Protein AF-G9NKC2-F1 (afdb_monomer)

Organism: Hypocrea atroviridis (strain ATCC 20476 / IMI 206040) (NCBI:txid452589)

Secondary structure (DSSP, 8-state):
--------SS--HHHHHTT------SSS-HHHHTTT--------------PPPPP-------------------GGGGSS----HHHHHHHHHHHSHHHHHHT----HHHHHHHHHHHHH-HHHHHHHHHHHHHHHHHH-GGGHHHHHHHHHHHHHHHHHHHTTS-S---TTTHHHHHHHHHHHHHH-

Structure (mmCIF, N/CA/C/O backbone):
data_AF-G9NKC2-F1
#
_entry.id   AF-G9NKC2-F1
#
loop_
_atom_site.group_PDB
_atom_site.id
_atom_site.type_symbol
_atom_site.label_atom_id
_atom_site.label_alt_id
_atom_site.label_comp_id
_atom_site.label_asym_id
_atom_site.label_entity_id
_atom_site.label_seq_id
_atom_site.pdbx_PDB_ins_code
_atom_site.Cartn_x
_atom_site.Cartn_y
_atom_site.Cartn_z
_atom_site.occupancy
_atom_site.B_iso_or_equiv
_atom_site.auth_seq_id
_atom_site.auth_comp_id
_atom_site.auth_asym_id
_atom_site.auth_atom_id
_atom_site.pdbx_PDB_model_num
ATOM 1 N N . MET A 1 1 ? -45.061 -27.030 -41.118 1.00 40.47 1 MET A N 1
ATOM 2 C CA . MET A 1 1 ? -43.710 -26.512 -41.433 1.00 40.47 1 MET A CA 1
ATOM 3 C C . MET A 1 1 ? -43.036 -26.111 -40.128 1.00 40.47 1 MET A C 1
ATOM 5 O O . MET A 1 1 ? -43.568 -25.265 -39.423 1.00 40.47 1 MET A O 1
ATOM 9 N N . ARG A 1 2 ? -41.956 -26.790 -39.721 1.00 47.41 2 ARG A N 1
ATOM 10 C CA . ARG A 1 2 ? -41.290 -26.532 -38.432 1.00 47.41 2 ARG A CA 1
ATOM 11 C C . ARG A 1 2 ? -40.259 -25.416 -38.626 1.00 47.41 2 ARG A C 1
ATOM 13 O O . ARG A 1 2 ? -39.255 -25.632 -39.295 1.00 47.41 2 ARG A O 1
ATOM 20 N N . SER A 1 3 ? -40.547 -24.229 -38.091 1.00 42.28 3 SER A N 1
ATOM 21 C CA . SER A 1 3 ? -39.659 -23.062 -38.143 1.00 42.28 3 SER A CA 1
ATOM 22 C C . SER A 1 3 ? -38.312 -23.400 -37.500 1.00 42.28 3 SER A C 1
ATOM 24 O O . SER A 1 3 ? -38.244 -23.775 -36.327 1.00 42.28 3 SER A O 1
ATOM 26 N N . SER A 1 4 ? -37.238 -23.320 -38.285 1.00 44.19 4 SER A N 1
ATOM 27 C CA . SER A 1 4 ? -35.876 -23.545 -37.807 1.00 44.19 4 SER A CA 1
ATOM 28 C C . SER A 1 4 ? -35.470 -22.377 -36.910 1.00 44.19 4 SER A C 1
ATOM 30 O O . SER A 1 4 ? -34.966 -21.357 -37.378 1.00 44.19 4 SER A O 1
ATOM 32 N N . HIS A 1 5 ? -35.713 -22.509 -35.605 1.00 56.47 5 HIS A N 1
ATOM 33 C CA . HIS A 1 5 ? -35.341 -21.487 -34.635 1.00 56.47 5 HIS A CA 1
ATOM 34 C C . HIS A 1 5 ? -33.825 -21.249 -34.634 1.00 56.47 5 HIS A C 1
ATOM 36 O O . HIS A 1 5 ? -33.010 -22.163 -34.479 1.00 56.47 5 HIS A O 1
ATOM 42 N N . ARG A 1 6 ? -33.456 -19.975 -34.793 1.00 55.03 6 ARG A N 1
ATOM 43 C CA . ARG A 1 6 ? -32.079 -19.478 -34.800 1.00 55.03 6 ARG A CA 1
ATOM 44 C C . ARG A 1 6 ? -31.418 -19.785 -33.452 1.00 55.03 6 ARG A C 1
ATOM 46 O O . ARG A 1 6 ? -31.802 -19.233 -32.423 1.00 55.03 6 ARG A O 1
ATOM 53 N N . LYS A 1 7 ? -30.435 -20.689 -33.450 1.00 61.22 7 LYS A N 1
ATOM 54 C CA . LYS A 1 7 ? -29.668 -21.061 -32.250 1.00 61.22 7 LYS A CA 1
ATOM 55 C C . LYS A 1 7 ? -28.947 -19.820 -31.700 1.00 61.22 7 LYS A C 1
ATOM 57 O O . LYS A 1 7 ? -28.254 -19.139 -32.456 1.00 61.22 7 LYS A O 1
ATOM 62 N N . SER A 1 8 ? -29.095 -19.527 -30.402 1.00 63.25 8 SER A N 1
ATOM 63 C CA . SER A 1 8 ? -28.324 -18.459 -29.741 1.00 63.25 8 SER A CA 1
ATOM 64 C C . SER A 1 8 ? -26.825 -18.761 -29.884 1.00 63.25 8 SER A C 1
ATOM 66 O O . SER A 1 8 ? -26.350 -19.849 -29.534 1.00 63.25 8 SER A O 1
ATOM 68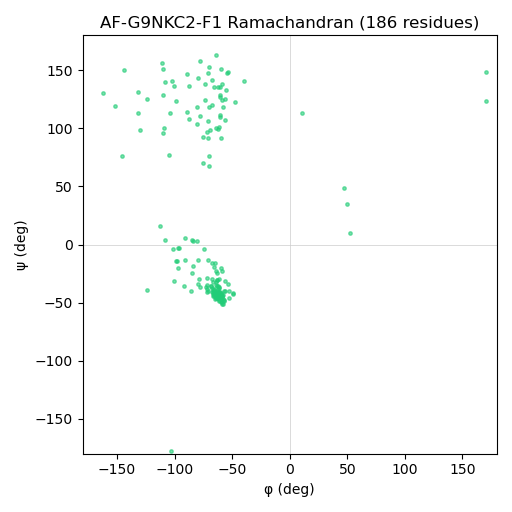 N N . ARG A 1 9 ? -26.074 -17.802 -30.444 1.00 74.31 9 ARG A N 1
ATOM 69 C CA . ARG A 1 9 ? -24.620 -17.921 -30.639 1.00 74.31 9 ARG A CA 1
ATOM 70 C C . ARG A 1 9 ? -23.878 -17.821 -29.302 1.00 74.31 9 ARG A C 1
ATOM 72 O O . ARG A 1 9 ? -22.873 -18.514 -29.126 1.00 74.31 9 ARG A O 1
ATOM 79 N N . ASN A 1 10 ? -24.430 -17.099 -28.327 1.00 79.19 10 ASN A N 1
ATOM 80 C CA . ASN A 1 10 ? -23.761 -16.737 -27.076 1.00 79.19 10 ASN A CA 1
ATOM 81 C C . ASN A 1 10 ? -24.292 -17.477 -25.833 1.00 79.19 10 ASN A C 1
ATOM 83 O O . ASN A 1 10 ? -23.778 -17.280 -24.738 1.00 79.19 10 ASN A O 1
ATOM 87 N N . GLY A 1 11 ? -25.230 -18.416 -25.990 1.00 86.56 11 GLY A N 1
ATOM 88 C CA . GLY A 1 11 ? -25.740 -19.212 -24.871 1.00 86.56 11 GLY A CA 1
ATOM 89 C C . GLY A 1 11 ? -24.675 -20.041 -24.138 1.00 86.56 11 GLY A C 1
ATOM 90 O O . GLY A 1 11 ? -23.686 -20.493 -24.736 1.00 86.56 11 GLY A O 1
ATOM 91 N N . CYS A 1 12 ? -24.904 -20.273 -22.842 1.00 90.31 12 CYS A N 1
ATOM 92 C CA . CYS A 1 12 ? -24.045 -21.088 -21.988 1.00 90.31 12 CYS A CA 1
ATOM 93 C C . CYS A 1 12 ? -24.004 -22.558 -22.447 1.00 90.31 12 CYS A C 1
ATOM 95 O O . CYS A 1 12 ? -24.854 -23.027 -23.215 1.00 90.31 12 CYS A O 1
ATOM 97 N N . ARG A 1 13 ? -23.003 -23.308 -21.974 1.00 89.94 13 ARG A N 1
ATOM 98 C CA . ARG A 1 13 ? -22.783 -24.715 -22.337 1.00 89.94 13 ARG A CA 1
ATOM 99 C C . ARG A 1 13 ? -23.978 -25.599 -22.000 1.00 89.94 13 ARG A C 1
ATOM 101 O O . ARG A 1 13 ? -24.383 -26.379 -22.854 1.00 89.94 13 ARG A O 1
ATOM 108 N N . GLU A 1 14 ? -24.563 -25.430 -20.820 1.00 91.06 14 GLU A N 1
ATOM 109 C CA . GLU A 1 14 ? -25.689 -26.249 -20.360 1.00 91.06 14 GLU A CA 1
ATOM 110 C C . GLU A 1 14 ? -26.945 -26.033 -21.212 1.00 91.06 14 GLU A C 1
ATOM 112 O O . GLU A 1 14 ? -27.596 -26.989 -21.629 1.00 91.06 14 GLU A O 1
ATOM 117 N N . CYS A 1 15 ? -27.277 -24.782 -21.539 1.00 89.81 15 CYS A N 1
ATOM 118 C CA . CYS A 1 15 ? -28.426 -24.481 -22.392 1.00 89.81 15 CYS A CA 1
ATOM 119 C C . CYS A 1 15 ? -28.215 -24.983 -23.824 1.00 89.81 15 CYS A C 1
ATOM 121 O O . CYS A 1 15 ? -29.133 -25.558 -24.411 1.00 89.81 15 CYS A O 1
ATOM 123 N N . LYS A 1 16 ? -26.988 -24.853 -24.356 1.00 88.00 16 LYS A N 1
ATOM 124 C CA . LYS A 1 16 ? -26.617 -25.411 -25.664 1.00 88.00 16 LYS A CA 1
ATOM 125 C C . LYS A 1 16 ? -26.702 -26.936 -25.679 1.00 88.00 16 LYS A C 1
ATOM 127 O O . LYS A 1 16 ? -27.276 -27.477 -26.614 1.00 88.00 16 LYS A O 1
ATOM 132 N N . GLN A 1 17 ? -26.192 -27.618 -24.654 1.00 86.88 17 GLN A N 1
ATOM 133 C CA . GLN A 1 17 ? -26.263 -29.079 -24.543 1.00 86.88 17 GLN A CA 1
ATOM 134 C C . GLN A 1 17 ? -27.708 -29.575 -24.447 1.00 86.88 17 GLN A C 1
ATOM 136 O O . GLN A 1 17 ? -28.051 -30.610 -25.007 1.00 86.88 17 GLN A O 1
ATOM 141 N N . ARG A 1 18 ? -28.570 -28.816 -23.770 1.00 87.81 18 ARG A N 1
ATOM 142 C CA . ARG A 1 18 ? -29.991 -29.143 -23.606 1.00 87.81 18 ARG A CA 1
ATOM 143 C C . ARG A 1 18 ? -30.867 -28.693 -24.774 1.00 87.81 18 ARG A C 1
ATOM 145 O O . ARG A 1 18 ? -32.081 -28.835 -24.688 1.00 87.81 18 ARG A O 1
ATOM 152 N N . HIS A 1 19 ? -30.278 -28.118 -25.825 1.00 86.88 19 HIS A N 1
ATOM 153 C CA . HIS A 1 19 ? -30.991 -27.556 -26.976 1.00 86.88 19 HIS A CA 1
ATOM 154 C C . HIS A 1 19 ? -32.141 -26.605 -26.586 1.00 86.88 19 HIS A C 1
ATOM 156 O O . HIS A 1 19 ? -33.156 -26.536 -27.276 1.00 86.88 19 HIS A O 1
ATOM 162 N N . LYS A 1 20 ? -31.973 -25.848 -25.491 1.00 85.62 20 LYS A N 1
ATOM 163 C CA . LYS A 1 20 ? -32.933 -24.836 -25.029 1.00 85.62 20 LYS A CA 1
ATOM 164 C C . LYS A 1 20 ? -32.366 -23.428 -25.188 1.00 85.62 20 LYS A C 1
ATOM 166 O O . LYS A 1 20 ? -31.149 -23.233 -25.214 1.00 85.62 20 LYS A O 1
ATOM 171 N N . LYS A 1 21 ? -33.248 -22.432 -25.290 1.00 85.75 21 LYS A N 1
ATOM 172 C CA . LYS A 1 21 ? -32.845 -21.022 -25.354 1.00 85.75 21 LYS A CA 1
ATOM 173 C C . LYS A 1 21 ? -32.130 -20.635 -24.053 1.00 85.75 21 LYS A C 1
ATOM 175 O O . LYS A 1 21 ? -32.559 -21.020 -22.971 1.00 85.75 21 LYS A O 1
ATOM 180 N N . CYS A 1 22 ? -31.019 -19.917 -24.178 1.00 89.69 22 CYS A N 1
ATOM 181 C CA . CYS A 1 22 ? -30.287 -19.351 -23.052 1.00 89.69 22 CYS A CA 1
ATOM 182 C C . CYS A 1 22 ? -30.642 -17.871 -22.944 1.00 89.69 22 CYS A C 1
ATOM 184 O O . CYS A 1 22 ? -30.637 -17.185 -23.963 1.00 89.69 22 CYS A O 1
ATOM 186 N N . ASP A 1 23 ? -30.879 -17.387 -21.731 1.00 88.75 23 ASP A N 1
ATOM 187 C CA . ASP A 1 23 ? -31.214 -15.979 -21.468 1.00 88.75 23 ASP A CA 1
ATOM 188 C C . ASP A 1 23 ? -29.970 -15.085 -21.335 1.00 88.75 23 ASP A C 1
ATOM 190 O O . ASP A 1 23 ? -30.079 -13.914 -21.007 1.00 88.75 23 ASP A O 1
ATOM 194 N N . GLU A 1 24 ? -28.782 -15.660 -21.556 1.00 87.88 24 GLU A N 1
ATOM 195 C CA . GLU A 1 24 ? -27.458 -15.006 -21.574 1.00 87.88 24 GLU A CA 1
ATOM 196 C C . GLU A 1 24 ? -27.099 -14.150 -20.336 1.00 87.88 24 GLU A C 1
ATOM 198 O O . GLU A 1 24 ? -26.059 -13.500 -20.319 1.00 87.88 24 GLU A O 1
ATOM 203 N N . ALA A 1 25 ? -27.890 -14.218 -19.259 1.00 81.00 25 ALA A N 1
ATOM 204 C CA . ALA A 1 25 ? -27.586 -13.556 -17.996 1.00 81.00 25 ALA A CA 1
ATOM 205 C C . ALA A 1 25 ? -26.261 -14.066 -17.395 1.00 81.00 25 ALA A C 1
ATOM 207 O O . ALA A 1 25 ? -25.983 -15.274 -17.371 1.00 81.00 25 ALA A O 1
ATOM 208 N N . SER A 1 26 ? -25.449 -13.126 -16.914 1.00 79.31 26 SER A N 1
ATOM 209 C CA . SER A 1 26 ? -24.166 -13.353 -16.243 1.00 79.31 26 SER A CA 1
ATOM 210 C C . SER A 1 26 ? -24.325 -13.046 -14.748 1.00 79.31 26 SER A C 1
ATOM 212 O O . SER A 1 26 ? -25.016 -12.077 -14.432 1.00 79.31 26 SER A O 1
ATOM 214 N N . PRO A 1 27 ? -23.740 -13.828 -13.816 1.00 81.69 27 PRO A N 1
ATOM 215 C CA . PRO A 1 27 ? -22.779 -14.927 -14.015 1.00 81.69 27 PRO A CA 1
ATOM 216 C C . PRO A 1 27 ? -23.412 -16.292 -14.349 1.00 81.69 27 PRO A C 1
ATOM 218 O O . PRO A 1 27 ? -22.741 -17.172 -14.887 1.00 81.69 27 PRO A O 1
ATOM 221 N N . THR A 1 28 ? -24.703 -16.481 -14.067 1.00 89.81 28 THR A N 1
ATOM 222 C CA . THR A 1 28 ? -25.447 -17.733 -14.299 1.00 89.81 28 THR A CA 1
ATOM 223 C C . THR A 1 28 ? -26.760 -17.412 -15.005 1.00 89.81 28 THR A C 1
ATOM 225 O O . THR A 1 28 ? -27.489 -16.525 -14.570 1.00 89.81 28 THR A O 1
ATOM 228 N N . CYS A 1 29 ? -27.097 -18.129 -16.084 1.00 91.81 29 CYS A N 1
ATOM 229 C CA . CYS A 1 29 ? -28.388 -17.918 -16.744 1.00 91.81 29 CYS A CA 1
ATOM 230 C C . CYS A 1 29 ? -29.545 -18.452 -15.883 1.00 91.81 29 CYS A C 1
ATOM 232 O O . CYS A 1 29 ? -29.397 -19.491 -15.237 1.00 91.81 29 CYS A O 1
ATOM 234 N N . LEU A 1 30 ? -30.716 -17.808 -15.947 1.00 90.25 30 LEU A N 1
ATOM 235 C CA . LEU A 1 30 ? -31.921 -18.185 -15.182 1.00 90.25 30 LEU A CA 1
ATOM 236 C C . LEU A 1 30 ? -32.249 -19.678 -15.297 1.00 90.25 30 LEU A C 1
ATOM 238 O O . LEU A 1 30 ? -32.535 -20.370 -14.324 1.00 90.25 30 LEU A O 1
ATOM 242 N N . ASN A 1 31 ? -32.116 -20.193 -16.511 1.00 90.44 31 ASN A N 1
ATOM 243 C CA . ASN A 1 31 ? -32.340 -21.580 -16.866 1.00 90.44 31 ASN A CA 1
ATOM 244 C C . ASN A 1 31 ? -31.393 -22.592 -16.195 1.00 90.44 31 ASN A C 1
ATOM 246 O O . ASN A 1 31 ? -31.744 -23.773 -16.126 1.00 90.44 31 ASN A O 1
ATOM 250 N N . CYS A 1 32 ? -30.200 -22.167 -15.778 1.00 90.88 32 CYS A N 1
ATOM 251 C CA . CYS A 1 32 ? -29.263 -22.965 -14.988 1.00 90.88 32 CYS A CA 1
ATOM 252 C C . CYS A 1 32 ? -29.470 -22.742 -13.493 1.00 90.88 32 CYS A C 1
ATOM 254 O O . CYS A 1 32 ? -29.384 -23.719 -12.755 1.00 90.88 32 CYS A O 1
ATOM 256 N N . THR A 1 33 ? -29.812 -21.517 -13.078 1.00 91.88 33 THR A N 1
ATOM 257 C CA . THR A 1 33 ? -30.159 -21.168 -11.693 1.00 91.88 33 THR A CA 1
ATOM 258 C C . THR A 1 33 ? -31.340 -21.997 -11.195 1.00 91.88 33 THR A C 1
ATOM 260 O O . THR A 1 33 ? -31.221 -22.685 -10.190 1.00 91.88 33 THR A O 1
ATOM 263 N N . ILE A 1 34 ? -32.445 -22.031 -11.950 1.00 90.81 34 ILE A N 1
ATOM 264 C CA . ILE A 1 34 ? -33.656 -22.790 -11.585 1.00 90.81 34 ILE A CA 1
ATOM 265 C C . ILE A 1 34 ? -33.366 -24.291 -11.476 1.00 90.81 34 ILE A C 1
ATOM 267 O O . ILE A 1 34 ? -33.913 -24.979 -10.624 1.00 90.81 34 ILE A O 1
ATOM 271 N N . THR A 1 35 ? -32.492 -24.819 -12.337 1.00 88.56 35 THR A N 1
ATOM 272 C CA . THR A 1 35 ? -32.133 -26.246 -12.312 1.00 88.56 35 THR A CA 1
ATOM 273 C C . THR A 1 35 ? -30.922 -26.562 -11.439 1.00 88.56 35 THR A C 1
ATOM 275 O O . THR A 1 35 ? -30.453 -27.695 -11.476 1.00 88.56 35 THR A O 1
ATOM 278 N N . ASN A 1 36 ? -30.403 -25.562 -10.722 1.00 87.12 36 ASN A N 1
ATOM 279 C CA . ASN A 1 36 ? -29.230 -25.632 -9.857 1.00 87.12 36 ASN A CA 1
ATOM 280 C C . ASN A 1 36 ? -28.020 -26.337 -10.511 1.00 87.12 36 ASN A C 1
ATOM 282 O O . ASN A 1 36 ? -27.435 -27.271 -9.967 1.00 87.12 36 ASN A O 1
ATOM 286 N N . ARG A 1 37 ? -27.687 -25.938 -11.749 1.00 86.38 37 ARG A N 1
ATOM 287 C CA . ARG A 1 37 ? -26.578 -26.510 -12.537 1.00 86.38 37 ARG A CA 1
ATOM 288 C C . ARG A 1 37 ? -25.426 -25.529 -12.692 1.00 86.38 37 ARG A C 1
ATOM 290 O O . ARG A 1 37 ? -25.641 -24.324 -12.802 1.00 86.38 37 ARG A O 1
ATOM 297 N N . SER A 1 38 ? -24.215 -26.070 -12.828 1.00 87.19 38 SER A N 1
ATOM 298 C CA . SER A 1 38 ? -23.005 -25.295 -13.117 1.00 87.19 38 SER A CA 1
ATOM 299 C C . SER A 1 38 ? -23.090 -24.625 -14.496 1.00 87.19 38 SER A C 1
ATOM 301 O O . SER A 1 38 ? -22.904 -25.255 -15.540 1.00 87.19 38 SER A O 1
ATOM 303 N N . CYS A 1 39 ? -23.413 -23.331 -14.517 1.00 90.06 39 CYS A N 1
ATOM 304 C CA . CYS A 1 39 ? -23.494 -22.549 -15.744 1.00 90.06 39 CYS A CA 1
ATOM 305 C C . CYS A 1 39 ? -22.099 -22.106 -16.180 1.00 90.06 39 CYS A C 1
ATOM 307 O O . CYS A 1 39 ? -21.437 -21.344 -15.486 1.00 90.06 39 CYS A O 1
ATOM 309 N N . SER A 1 40 ? -21.666 -22.541 -17.363 1.00 89.06 40 SER A N 1
ATOM 310 C CA . SER A 1 40 ? -20.392 -22.115 -17.945 1.00 89.06 40 SER A CA 1
ATOM 3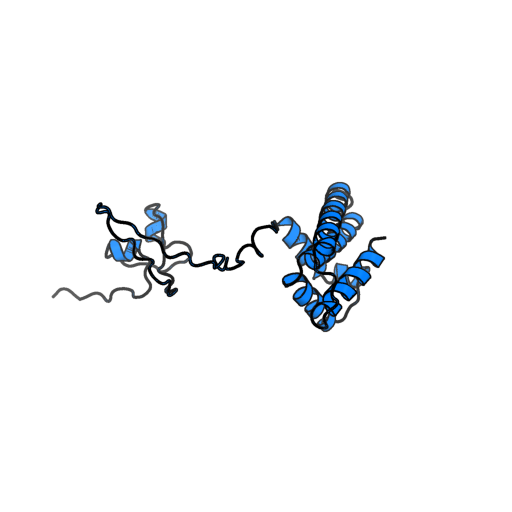11 C C . SER A 1 40 ? -20.602 -21.520 -19.332 1.00 89.06 40 SER A C 1
ATOM 313 O O . SER A 1 40 ? -21.176 -22.150 -20.223 1.00 89.06 40 SER A O 1
ATOM 315 N N . TYR A 1 41 ? -20.126 -20.298 -19.543 1.00 86.31 41 TYR A N 1
ATOM 316 C CA . TYR A 1 41 ? -19.991 -19.720 -20.876 1.00 86.31 41 TYR A CA 1
ATOM 317 C C . TYR A 1 41 ? -18.625 -20.124 -21.434 1.00 86.31 41 TYR A C 1
ATOM 319 O O . TYR A 1 41 ? -17.626 -20.116 -20.716 1.00 86.31 41 TYR A O 1
ATOM 327 N N . ARG A 1 42 ? -18.561 -20.536 -22.707 1.00 72.19 42 ARG A N 1
ATOM 328 C CA . ARG A 1 42 ? -17.264 -20.784 -23.350 1.00 72.19 42 ARG A CA 1
ATOM 329 C C . ARG A 1 42 ? -16.573 -19.436 -23.523 1.00 72.19 42 ARG A C 1
ATOM 331 O O . ARG A 1 42 ? -16.856 -18.736 -24.487 1.00 72.19 42 ARG A O 1
ATOM 338 N N . LEU A 1 43 ? -15.667 -19.099 -22.613 1.00 59.91 43 LEU A N 1
ATOM 339 C CA . LEU A 1 43 ? -14.628 -18.120 -22.890 1.00 59.91 43 LEU A CA 1
ATOM 340 C C . LEU A 1 43 ? -13.826 -18.685 -24.067 1.00 59.91 43 LEU A C 1
ATOM 342 O O . LEU A 1 43 ? -13.155 -19.708 -23.929 1.00 59.91 43 LEU A O 1
ATOM 346 N N . THR A 1 44 ? -13.939 -18.088 -25.251 1.00 48.28 44 THR A N 1
ATOM 347 C CA . THR A 1 44 ? -13.008 -18.351 -26.351 1.00 48.28 44 THR A CA 1
ATOM 348 C C . THR A 1 44 ? -11.663 -17.743 -25.976 1.00 48.28 44 THR A C 1
ATOM 350 O O . THR A 1 44 ? -11.294 -16.673 -26.443 1.00 48.28 44 THR A O 1
ATOM 353 N N . ARG A 1 45 ? -10.947 -18.422 -25.081 1.00 40.81 45 ARG A N 1
ATOM 354 C CA . ARG A 1 45 ? -9.515 -18.247 -24.876 1.00 40.81 45 ARG A CA 1
ATOM 355 C C . ARG A 1 45 ? -8.833 -19.375 -25.653 1.00 40.81 45 ARG A C 1
ATOM 357 O O . ARG A 1 45 ? -9.190 -20.537 -25.433 1.00 40.81 45 ARG A O 1
ATOM 364 N N . PRO A 1 46 ? -7.914 -19.084 -26.586 1.00 43.78 46 PRO A N 1
ATOM 365 C CA . PRO A 1 46 ? -7.181 -20.123 -27.286 1.00 43.78 46 PRO A CA 1
ATOM 366 C C . PRO A 1 46 ? -6.194 -20.737 -26.292 1.00 43.78 46 PRO A C 1
ATOM 368 O O . PRO A 1 46 ? -5.131 -20.186 -26.034 1.00 43.78 46 PRO A O 1
ATOM 371 N N . MET A 1 47 ? -6.575 -21.857 -25.680 1.00 38.78 47 MET A N 1
ATOM 372 C CA . MET A 1 47 ? -5.662 -22.676 -24.893 1.00 38.78 47 MET A CA 1
ATOM 373 C C . MET A 1 47 ? -5.294 -23.907 -25.716 1.00 38.78 47 MET A C 1
ATOM 375 O O . MET A 1 47 ? -6.142 -24.744 -26.039 1.00 38.78 47 MET A O 1
ATOM 379 N N . HIS A 1 48 ? -4.017 -23.960 -26.088 1.00 40.72 48 HIS A N 1
ATOM 380 C CA . HIS A 1 48 ? -3.356 -25.099 -26.705 1.00 40.72 48 HIS A CA 1
ATOM 381 C C . HIS A 1 48 ? -3.681 -26.379 -25.921 1.00 40.72 48 HIS A C 1
ATOM 383 O O . HIS A 1 48 ? -3.451 -26.469 -24.715 1.00 40.72 48 HIS A O 1
ATOM 389 N N . ARG A 1 49 ? -4.252 -27.368 -26.615 1.00 40.22 49 ARG A N 1
ATOM 390 C CA . ARG A 1 49 ? -4.516 -28.704 -26.075 1.00 40.22 49 ARG A CA 1
ATOM 391 C C . ARG A 1 49 ? -3.182 -29.407 -25.832 1.00 40.22 49 ARG A C 1
ATOM 393 O O . ARG A 1 49 ? -2.454 -29.658 -26.788 1.00 40.22 49 ARG A O 1
ATOM 400 N N . LEU A 1 50 ? -2.905 -29.796 -24.592 1.00 39.62 50 LEU A N 1
ATOM 401 C CA . LEU A 1 50 ? -1.945 -30.863 -24.323 1.00 39.62 50 LEU A CA 1
ATOM 402 C C . LEU A 1 50 ? -2.660 -32.198 -24.543 1.00 39.62 50 LEU A C 1
ATOM 404 O O . LEU A 1 50 ? -3.509 -32.621 -23.758 1.00 39.62 50 LEU A O 1
ATOM 408 N N . SER A 1 51 ? -2.353 -32.821 -25.676 1.00 41.94 51 SER A N 1
ATOM 409 C CA . SER A 1 51 ? -2.749 -34.184 -26.004 1.00 41.94 51 SER A CA 1
ATOM 410 C C . SER A 1 51 ? -1.977 -35.161 -25.120 1.00 41.94 51 SER A C 1
ATOM 412 O O . SER A 1 51 ? -0.756 -35.243 -25.190 1.00 41.94 51 SER A O 1
ATOM 414 N N . ARG A 1 52 ? -2.705 -35.921 -24.304 1.00 49.31 52 ARG A N 1
ATOM 415 C CA . ARG A 1 52 ? -2.226 -37.114 -23.598 1.00 49.31 52 ARG A CA 1
ATOM 416 C C . ARG A 1 52 ? -2.081 -38.270 -24.599 1.00 49.31 52 ARG A C 1
ATOM 418 O O . ARG A 1 52 ? -3.094 -38.614 -25.213 1.00 49.31 52 ARG A O 1
ATOM 425 N N . PRO A 1 53 ? -0.914 -38.921 -24.748 1.00 45.53 53 PRO A N 1
ATOM 426 C CA . PRO A 1 53 ? -0.836 -40.177 -25.477 1.00 45.53 53 PRO A CA 1
ATOM 427 C C . PRO A 1 53 ? -1.062 -41.386 -24.563 1.00 45.53 53 PRO A C 1
ATOM 429 O O . PRO A 1 53 ? -0.744 -41.393 -23.375 1.00 45.53 53 PRO A O 1
ATOM 432 N N . LYS A 1 54 ? -1.671 -42.389 -25.189 1.00 39.91 54 LYS A N 1
ATOM 433 C CA . LYS A 1 54 ? -2.016 -43.738 -24.737 1.00 39.91 54 LYS A CA 1
ATOM 434 C C . LYS A 1 54 ? -0.812 -44.517 -24.191 1.00 39.91 54 LYS A C 1
ATOM 436 O O . LYS A 1 54 ? 0.290 -44.406 -24.713 1.00 39.91 54 LYS A O 1
ATOM 441 N N . ALA A 1 55 ? -1.086 -45.378 -23.214 1.00 43.47 55 ALA A N 1
ATOM 442 C CA . ALA A 1 55 ? -0.189 -46.434 -22.765 1.00 43.47 55 ALA A CA 1
ATOM 443 C C . ALA A 1 55 ? 0.032 -47.498 -23.858 1.00 43.47 55 ALA A C 1
ATOM 445 O O . ALA A 1 55 ? -0.940 -47.952 -24.465 1.00 43.47 55 ALA A O 1
ATOM 446 N N . ALA A 1 56 ? 1.287 -47.914 -24.045 1.00 37.00 56 ALA A N 1
ATOM 447 C CA . ALA A 1 56 ? 1.697 -49.241 -24.509 1.00 37.00 56 ALA A CA 1
ATOM 448 C C . ALA A 1 56 ? 3.190 -49.453 -24.173 1.00 37.00 56 ALA A C 1
ATOM 450 O O . ALA A 1 56 ? 4.016 -48.579 -24.424 1.00 37.00 56 ALA A O 1
ATOM 451 N N . SER A 1 57 ? 3.506 -50.591 -23.561 1.00 39.31 57 SER A N 1
ATOM 452 C CA . SER A 1 57 ? 4.839 -51.024 -23.120 1.00 39.31 57 SER A CA 1
ATOM 453 C C . SER A 1 57 ? 5.679 -51.593 -24.270 1.00 39.31 57 SER A C 1
ATOM 455 O O . SER A 1 57 ? 5.123 -52.351 -25.054 1.00 39.31 57 SER A O 1
AT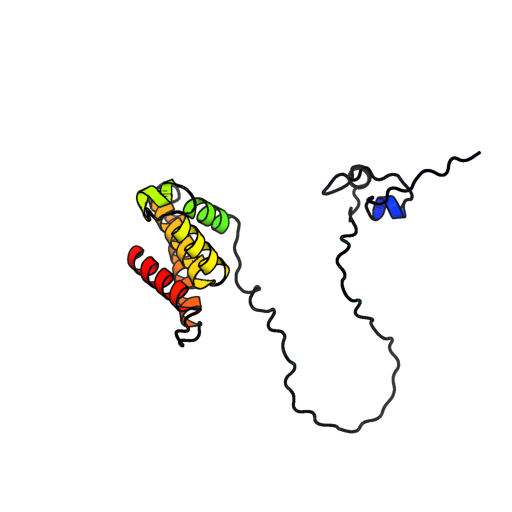OM 457 N N . CYS A 1 58 ? 6.998 -51.342 -24.297 1.00 32.62 58 CYS A N 1
ATOM 458 C CA . CYS A 1 58 ? 8.073 -52.362 -24.277 1.00 32.62 58 CYS A CA 1
ATOM 459 C C . CYS A 1 58 ? 9.478 -51.767 -24.545 1.00 32.62 58 CYS A C 1
ATOM 461 O O . CYS A 1 58 ? 9.636 -50.775 -25.246 1.00 32.62 58 CYS A O 1
ATOM 463 N N . ALA A 1 59 ? 10.471 -52.412 -23.925 1.00 42.50 59 ALA A N 1
ATOM 464 C CA . ALA A 1 59 ? 11.907 -52.138 -23.815 1.00 42.50 59 ALA A CA 1
ATOM 465 C C . ALA A 1 59 ? 12.664 -51.610 -25.053 1.00 42.50 59 ALA A C 1
ATOM 467 O O . ALA A 1 59 ? 12.506 -52.146 -26.147 1.00 42.50 59 ALA A O 1
ATOM 468 N N . SER A 1 60 ? 13.599 -50.670 -24.822 1.00 36.03 60 SER A N 1
ATOM 469 C CA . SER A 1 60 ? 15.056 -50.771 -25.104 1.00 36.03 60 SER A CA 1
ATOM 470 C C . SER A 1 60 ? 15.749 -49.407 -24.911 1.00 36.03 60 SER A C 1
ATOM 472 O O . SER A 1 60 ? 15.374 -48.412 -25.522 1.00 36.03 60 SER A O 1
ATOM 474 N N . THR A 1 61 ? 16.765 -49.359 -24.049 1.00 41.78 61 THR A N 1
ATOM 475 C CA . THR A 1 61 ? 17.793 -48.299 -23.941 1.00 41.78 61 THR A CA 1
ATOM 476 C C . THR A 1 61 ? 18.731 -48.346 -25.168 1.00 41.78 61 THR A C 1
ATOM 478 O O . THR A 1 61 ? 18.876 -49.431 -25.731 1.00 41.78 61 THR A O 1
ATOM 481 N N . PRO A 1 62 ? 19.378 -47.236 -25.613 1.00 46.12 62 PRO A N 1
ATOM 482 C CA . PRO A 1 62 ? 20.431 -46.579 -24.828 1.00 46.12 62 PRO A CA 1
ATOM 483 C C . PRO A 1 62 ? 20.518 -45.035 -24.883 1.00 46.12 62 PRO A C 1
ATOM 485 O O . PRO A 1 62 ? 20.199 -44.373 -25.860 1.00 46.12 62 PRO A O 1
ATOM 488 N N . SER A 1 63 ? 21.010 -44.512 -23.755 1.00 46.38 63 SER A N 1
ATOM 489 C CA . SER A 1 63 ? 21.811 -43.303 -23.503 1.00 46.38 63 SER A CA 1
ATOM 490 C C . SER A 1 63 ? 22.007 -42.263 -24.623 1.00 46.38 63 SER A C 1
ATOM 492 O O . SER A 1 63 ? 22.820 -42.456 -25.523 1.00 46.38 63 SER A O 1
ATOM 494 N N . VAL A 1 64 ? 21.435 -41.070 -24.420 1.00 38.81 64 VAL A N 1
ATOM 495 C CA . VAL A 1 64 ? 22.090 -39.798 -24.769 1.00 38.81 64 VAL A CA 1
ATOM 496 C C . VAL A 1 64 ? 21.962 -38.866 -23.565 1.00 38.81 64 VAL A C 1
ATOM 498 O O . VAL A 1 64 ? 20.871 -38.461 -23.171 1.00 38.81 64 VAL A O 1
ATOM 501 N N . ARG A 1 65 ? 23.104 -38.568 -22.943 1.00 51.34 65 ARG A N 1
ATOM 502 C CA . ARG A 1 65 ? 23.245 -37.547 -21.906 1.00 51.34 65 ARG A CA 1
ATOM 503 C C . ARG A 1 65 ? 23.120 -36.173 -22.561 1.00 51.34 65 ARG A C 1
ATOM 505 O O . ARG A 1 65 ? 24.063 -35.721 -23.201 1.00 51.34 65 ARG A O 1
ATOM 512 N N . THR A 1 66 ? 22.000 -35.492 -22.356 1.00 38.34 66 THR A N 1
ATOM 513 C CA . THR A 1 66 ? 21.896 -34.056 -22.631 1.00 38.34 66 THR A CA 1
ATOM 514 C C . THR A 1 66 ? 21.811 -33.326 -21.300 1.00 38.34 66 THR A C 1
ATOM 516 O O . THR A 1 66 ? 20.779 -33.300 -20.636 1.00 38.34 66 THR A O 1
ATOM 519 N N . LEU A 1 67 ? 22.956 -32.778 -20.894 1.00 52.44 67 LEU A N 1
ATOM 520 C CA . LEU A 1 67 ? 23.071 -31.757 -19.862 1.00 52.44 67 LEU A CA 1
ATOM 521 C C . LEU A 1 67 ? 22.308 -30.522 -20.342 1.00 52.44 67 LEU A C 1
ATOM 523 O O . LEU A 1 67 ? 22.800 -29.755 -21.164 1.00 52.44 67 LEU A O 1
ATOM 527 N N . SER A 1 68 ? 21.086 -30.342 -19.868 1.00 46.09 68 SER A N 1
ATOM 528 C CA . SER A 1 68 ? 20.395 -29.057 -19.916 1.00 46.09 68 SER A CA 1
ATOM 529 C C . SER A 1 68 ? 19.436 -29.028 -18.733 1.00 46.09 68 SER A C 1
ATOM 531 O O . SER A 1 68 ? 18.580 -29.914 -18.650 1.00 46.09 68 SER A O 1
ATOM 533 N N . PRO A 1 69 ? 19.572 -28.086 -17.782 1.00 50.38 69 PRO A N 1
ATOM 534 C CA . PRO A 1 69 ? 18.541 -27.922 -16.774 1.00 50.38 69 PRO A CA 1
ATOM 535 C C . PRO A 1 69 ? 17.229 -27.603 -17.504 1.00 50.38 69 PRO A C 1
ATOM 537 O O . PRO A 1 69 ? 17.250 -26.847 -18.483 1.00 50.38 69 PRO A O 1
ATOM 540 N N . PRO A 1 70 ? 16.089 -28.185 -17.093 1.00 44.81 70 PRO A N 1
ATOM 541 C CA . PRO A 1 70 ? 14.813 -27.758 -17.630 1.00 44.81 70 PRO A CA 1
ATOM 542 C C . PRO A 1 70 ? 14.714 -26.258 -17.371 1.00 44.81 70 PRO A C 1
ATOM 544 O O . PRO A 1 70 ? 14.882 -25.816 -16.234 1.00 44.81 70 PRO A O 1
ATOM 547 N N . ILE A 1 71 ? 14.482 -25.482 -18.430 1.00 51.12 71 ILE A N 1
ATOM 548 C CA . ILE A 1 71 ? 14.088 -24.083 -18.320 1.00 51.12 71 ILE A CA 1
ATOM 549 C C . ILE A 1 71 ? 12.779 -24.105 -17.534 1.00 51.12 71 ILE A C 1
ATOM 551 O O . ILE A 1 71 ? 11.697 -24.312 -18.085 1.00 51.12 71 ILE A O 1
ATOM 555 N N . GLN A 1 72 ? 12.894 -23.982 -16.214 1.00 49.44 72 GLN A N 1
ATOM 556 C CA . GLN A 1 72 ? 11.793 -23.632 -15.348 1.00 49.44 72 GLN A CA 1
ATOM 557 C C . GLN A 1 72 ? 11.374 -22.249 -15.821 1.00 49.44 72 GLN A C 1
ATOM 559 O O . GLN A 1 72 ? 12.037 -21.248 -15.559 1.00 49.44 72 GLN A O 1
ATOM 564 N N . CYS A 1 73 ? 10.300 -22.201 -16.604 1.00 39.41 73 CYS A N 1
ATOM 565 C CA . CYS A 1 73 ? 9.571 -20.966 -16.797 1.00 39.41 73 CYS A CA 1
ATOM 566 C C . CYS A 1 73 ? 9.178 -20.512 -15.390 1.00 39.41 73 CYS A C 1
ATOM 568 O O . CYS A 1 73 ? 8.379 -21.175 -14.728 1.00 39.41 73 CYS A O 1
ATOM 570 N N . ASN A 1 74 ? 9.837 -19.462 -14.903 1.00 47.22 74 ASN A N 1
ATOM 571 C CA . ASN A 1 74 ? 9.684 -18.930 -13.560 1.00 47.22 74 ASN A CA 1
ATOM 572 C C . ASN A 1 74 ? 8.308 -18.256 -13.424 1.00 47.22 74 ASN A C 1
ATOM 574 O O . ASN A 1 74 ? 8.191 -17.043 -13.323 1.00 47.22 74 ASN A O 1
ATOM 578 N N . THR A 1 75 ? 7.229 -19.037 -13.469 1.00 46.53 75 THR A N 1
ATOM 579 C CA . THR A 1 75 ? 5.870 -18.586 -13.141 1.00 46.53 75 THR A CA 1
ATOM 580 C C . THR A 1 75 ? 5.622 -18.555 -11.629 1.00 46.53 75 THR A C 1
ATOM 582 O O . THR A 1 75 ? 4.520 -18.216 -11.209 1.00 46.53 75 THR A O 1
ATOM 585 N N . GLN A 1 76 ? 6.631 -18.863 -10.800 1.00 44.66 76 GLN A N 1
ATOM 586 C CA . GLN A 1 76 ? 6.540 -18.814 -9.334 1.00 44.66 76 GLN A CA 1
ATOM 587 C C . GLN A 1 76 ? 6.465 -17.386 -8.767 1.00 44.66 76 GLN A C 1
ATOM 589 O O . GLN A 1 76 ? 6.091 -17.210 -7.613 1.00 44.66 76 GLN A O 1
ATOM 594 N N . GLN A 1 77 ? 6.745 -16.350 -9.564 1.00 48.00 77 GLN A N 1
ATOM 595 C CA . GLN A 1 77 ? 6.880 -14.978 -9.060 1.00 48.00 77 GLN A CA 1
ATOM 596 C C . GLN A 1 77 ? 5.569 -14.347 -8.533 1.00 48.00 77 GLN A C 1
ATOM 598 O O . GLN A 1 77 ? 5.624 -13.372 -7.793 1.00 48.00 77 GLN A O 1
ATOM 603 N N . TRP A 1 78 ? 4.397 -14.915 -8.851 1.00 47.19 78 TRP A N 1
ATOM 604 C CA . TRP A 1 78 ? 3.088 -14.418 -8.384 1.00 47.19 78 TRP A CA 1
ATOM 605 C C . TRP A 1 78 ? 2.490 -15.209 -7.207 1.00 47.19 78 TRP A C 1
ATOM 607 O O . TRP A 1 78 ? 1.399 -14.872 -6.756 1.00 47.19 78 TRP A O 1
ATOM 617 N N . GLN A 1 79 ? 3.127 -16.294 -6.749 1.00 50.34 79 GLN A N 1
ATOM 618 C CA . GLN A 1 79 ? 2.467 -17.280 -5.874 1.00 50.34 79 GLN A CA 1
ATOM 619 C C . GLN A 1 79 ? 2.748 -17.110 -4.371 1.00 50.34 79 GLN A C 1
ATOM 621 O O . GLN A 1 79 ? 1.981 -17.640 -3.573 1.00 50.34 79 GLN A O 1
ATOM 626 N N . ASP A 1 80 ? 3.745 -16.312 -3.977 1.00 61.44 80 ASP A N 1
ATOM 627 C CA . ASP A 1 80 ? 4.119 -16.141 -2.558 1.00 61.44 80 ASP A CA 1
ATOM 628 C C . ASP A 1 80 ? 3.504 -14.902 -1.875 1.00 61.44 80 ASP A C 1
ATOM 630 O O . ASP A 1 80 ? 3.700 -14.680 -0.680 1.00 61.44 80 ASP A O 1
ATOM 634 N N . GLN A 1 81 ? 2.751 -14.073 -2.603 1.00 70.38 81 GLN A N 1
ATOM 635 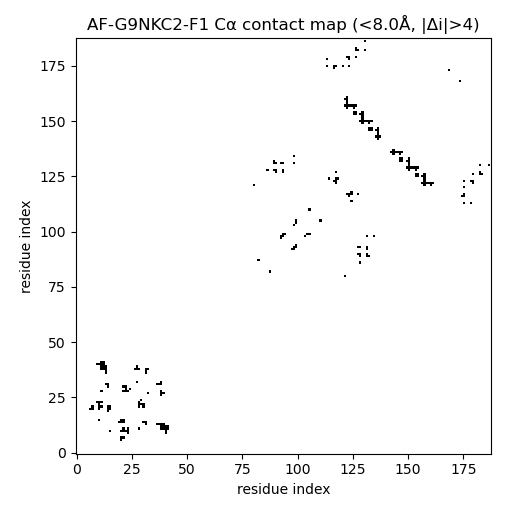C CA . GLN A 1 81 ? 2.192 -12.818 -2.087 1.00 70.38 81 GLN A CA 1
ATOM 636 C C . GLN A 1 81 ? 0.671 -12.924 -1.944 1.00 70.38 81 GLN A C 1
ATOM 638 O O . GLN A 1 81 ? -0.076 -12.742 -2.905 1.00 70.38 81 GLN A O 1
ATOM 643 N N . GLN A 1 82 ? 0.201 -13.240 -0.734 1.00 85.00 82 GLN A N 1
ATOM 644 C CA . GLN A 1 82 ? -1.228 -13.256 -0.422 1.00 85.00 82 GLN A CA 1
ATOM 645 C C . GLN A 1 82 ? -1.684 -11.875 0.063 1.00 85.00 82 GLN A C 1
ATOM 647 O O . GLN A 1 82 ? -1.296 -11.419 1.140 1.00 85.00 82 GLN A O 1
ATOM 652 N N . TYR A 1 83 ? -2.539 -11.237 -0.733 1.00 90.50 83 TYR A N 1
ATOM 653 C CA . TYR A 1 83 ? -3.262 -10.020 -0.371 1.00 90.50 83 TYR A CA 1
ATOM 654 C C . TYR A 1 83 ? -4.746 -10.349 -0.194 1.00 90.50 83 TYR A C 1
ATOM 656 O O . TYR A 1 83 ? -5.360 -10.978 -1.057 1.00 90.50 83 TYR A O 1
ATOM 664 N N . ASP A 1 84 ? -5.314 -9.940 0.937 1.00 92.19 84 ASP A N 1
ATOM 665 C CA . ASP A 1 84 ? -6.732 -10.114 1.271 1.00 92.19 84 ASP A CA 1
ATOM 666 C C . ASP A 1 84 ? -7.530 -8.804 1.099 1.00 92.19 84 ASP A C 1
ATOM 668 O O . ASP A 1 84 ? -6.995 -7.769 0.695 1.00 92.19 84 ASP A O 1
ATOM 672 N N . LEU A 1 85 ? -8.829 -8.840 1.419 1.00 93.56 85 LEU A N 1
ATOM 673 C CA . LEU A 1 85 ? -9.695 -7.657 1.352 1.00 93.56 85 LEU A CA 1
ATOM 674 C C . LEU A 1 85 ? -9.250 -6.530 2.297 1.00 93.56 85 LEU A C 1
ATOM 676 O O . LEU A 1 85 ? -9.458 -5.366 1.970 1.00 93.56 85 LEU A O 1
ATOM 680 N N . GLY A 1 86 ? -8.627 -6.847 3.433 1.00 92.62 86 GLY A N 1
ATOM 681 C CA . GLY A 1 86 ? -8.085 -5.841 4.344 1.00 92.62 86 GLY A CA 1
ATOM 682 C C . GLY A 1 86 ? -6.932 -5.070 3.705 1.00 92.62 86 GLY A C 1
ATOM 683 O O . GLY A 1 86 ? -6.866 -3.852 3.823 1.00 92.62 86 GLY A O 1
ATOM 684 N N . HIS A 1 87 ? -6.072 -5.741 2.936 1.00 95.31 87 HIS A N 1
ATOM 685 C CA . HIS A 1 87 ? -5.027 -5.058 2.165 1.00 95.31 87 HIS A CA 1
ATOM 686 C C . HIS A 1 87 ? -5.626 -4.144 1.087 1.00 95.31 87 HIS A C 1
ATOM 688 O O . HIS A 1 87 ? -5.098 -3.063 0.844 1.00 95.31 87 HIS A O 1
ATOM 694 N N . LEU A 1 88 ? -6.749 -4.530 0.472 1.00 94.94 88 LEU A N 1
ATOM 695 C CA . LEU A 1 88 ? -7.461 -3.661 -0.470 1.00 94.94 88 LEU A CA 1
ATOM 696 C C . LEU A 1 88 ? -8.107 -2.450 0.221 1.00 94.94 88 LEU A C 1
ATOM 698 O O . LEU A 1 88 ? -8.096 -1.366 -0.356 1.00 94.94 88 LEU A O 1
ATOM 702 N N . GLU A 1 89 ? -8.623 -2.595 1.447 1.00 93.88 89 GLU A N 1
ATOM 703 C CA . GLU A 1 89 ? -9.098 -1.453 2.249 1.00 93.88 89 GLU A CA 1
ATOM 704 C C . GLU A 1 89 ? -7.952 -0.471 2.532 1.00 93.88 89 GLU A C 1
ATOM 706 O O . GLU A 1 89 ? -8.111 0.732 2.326 1.00 93.88 89 GLU A O 1
ATOM 711 N N . LEU A 1 90 ? -6.782 -0.982 2.930 1.00 94.62 90 LEU A N 1
ATOM 712 C CA . LEU A 1 90 ? -5.574 -0.178 3.140 1.00 94.62 90 LEU A CA 1
ATOM 713 C C . LEU A 1 90 ? -5.123 0.524 1.850 1.00 94.62 90 LEU A C 1
ATOM 715 O O . LEU A 1 90 ? -4.763 1.697 1.885 1.00 94.62 90 LEU A O 1
ATOM 719 N N . LEU A 1 91 ? -5.181 -0.164 0.707 1.00 95.06 91 LEU A N 1
ATOM 720 C CA . LEU A 1 91 ? -4.824 0.406 -0.593 1.00 95.06 91 LEU A CA 1
ATOM 721 C C . LEU A 1 91 ? -5.797 1.510 -1.022 1.00 95.06 91 LEU A C 1
ATOM 723 O O . LEU A 1 91 ? -5.382 2.565 -1.491 1.00 95.06 91 LEU A O 1
ATOM 727 N N . HIS A 1 92 ? -7.095 1.298 -0.820 1.00 93.88 92 HIS A N 1
ATOM 728 C CA . HIS A 1 92 ? -8.101 2.328 -1.052 1.00 93.88 92 HIS A CA 1
ATOM 729 C C . HIS A 1 92 ? -7.888 3.533 -0.121 1.00 93.88 92 HIS A C 1
ATOM 731 O O . HIS A 1 92 ? -8.033 4.681 -0.540 1.00 93.88 92 HIS A O 1
ATOM 737 N N . HIS A 1 93 ? -7.502 3.291 1.138 1.00 92.44 93 HIS A N 1
ATOM 738 C CA . HIS A 1 93 ? -7.146 4.355 2.078 1.00 92.44 93 HIS A CA 1
ATOM 739 C C . HIS A 1 93 ? -5.918 5.152 1.615 1.00 92.44 93 HIS A C 1
ATOM 741 O O . HIS A 1 93 ? -5.944 6.377 1.697 1.00 92.44 93 HIS A O 1
ATOM 747 N N . PHE A 1 94 ? -4.891 4.497 1.064 1.00 90.50 94 PHE A N 1
ATOM 748 C CA . PHE A 1 94 ? -3.725 5.163 0.464 1.00 90.50 94 PHE A CA 1
ATOM 749 C C . PHE A 1 94 ? -4.114 6.129 -0.664 1.00 90.50 94 PHE A C 1
ATOM 751 O O . PHE A 1 94 ? -3.560 7.221 -0.787 1.00 90.50 94 PHE A O 1
ATOM 758 N N . GLU A 1 95 ? -5.077 5.733 -1.499 1.00 89.00 95 GLU A N 1
ATOM 759 C CA . GLU A 1 95 ? -5.546 6.553 -2.617 1.00 89.00 95 GLU A CA 1
ATOM 760 C C . GLU A 1 95 ? -6.539 7.650 -2.204 1.00 89.00 95 GLU A C 1
ATOM 762 O O . GLU A 1 95 ? -6.799 8.572 -2.990 1.00 89.00 95 GLU A O 1
ATOM 767 N N . SER A 1 96 ? -7.073 7.577 -0.984 1.00 85.62 96 SER A N 1
ATOM 768 C CA . SER A 1 96 ? -8.011 8.555 -0.443 1.00 85.62 96 SER A CA 1
ATOM 769 C C . SER A 1 96 ? -7.347 9.914 -0.224 1.00 85.62 96 SER A C 1
ATOM 771 O O . SER A 1 96 ? -6.228 10.015 0.282 1.00 85.62 96 SER A O 1
ATOM 773 N N . GLY A 1 97 ? -8.083 10.989 -0.514 1.00 70.75 97 GLY A N 1
ATOM 774 C CA . GLY A 1 97 ? -7.621 12.359 -0.267 1.00 70.75 97 GLY A CA 1
ATOM 775 C C . GLY A 1 97 ? -7.306 12.653 1.208 1.00 70.75 97 GLY A C 1
ATOM 776 O O . GLY A 1 97 ? -6.542 13.565 1.500 1.00 70.75 97 GLY A O 1
ATOM 777 N N . ALA A 1 98 ? -7.836 11.862 2.150 1.00 69.00 98 ALA A N 1
ATOM 778 C CA . ALA A 1 98 ? -7.516 11.996 3.572 1.00 69.00 98 ALA A CA 1
ATOM 779 C C . ALA A 1 98 ? -6.056 11.625 3.895 1.00 69.00 98 ALA A C 1
ATOM 781 O O . ALA A 1 98 ? -5.431 12.274 4.732 1.00 69.00 98 ALA A O 1
ATOM 782 N N . PHE A 1 99 ? -5.500 10.608 3.229 1.00 74.81 99 PHE A N 1
ATOM 783 C CA . PHE A 1 99 ? -4.092 10.237 3.388 1.00 74.81 99 PHE A CA 1
ATOM 784 C C . PHE A 1 99 ? -3.175 11.277 2.731 1.00 74.81 99 PHE A C 1
ATOM 786 O O . PHE A 1 99 ? -2.175 11.693 3.317 1.00 74.81 99 PHE A O 1
ATOM 793 N N . GLU A 1 100 ? -3.566 11.758 1.548 1.00 67.44 100 GLU A N 1
ATOM 794 C CA . GLU A 1 100 ? -2.868 12.826 0.825 1.00 67.44 100 GLU A CA 1
ATOM 795 C C . GLU A 1 100 ? -2.750 14.103 1.666 1.00 67.44 100 GLU A C 1
ATOM 797 O O . GLU A 1 100 ? -1.660 14.648 1.815 1.00 67.44 100 GLU A O 1
ATOM 802 N N . ALA A 1 101 ? -3.851 14.545 2.277 1.00 63.50 101 ALA A N 1
ATOM 803 C CA . ALA A 1 101 ? -3.873 15.764 3.078 1.00 63.50 101 ALA A CA 1
ATOM 804 C C . ALA A 1 101 ? -3.057 15.662 4.378 1.00 63.50 101 ALA A C 1
ATOM 806 O O . ALA A 1 101 ? -2.560 16.677 4.862 1.00 63.50 101 ALA A O 1
ATOM 807 N N . SER A 1 102 ? -2.937 14.462 4.958 1.00 70.00 102 SER A N 1
ATOM 808 C CA . SER A 1 102 ? -2.345 14.285 6.289 1.00 70.00 102 SER A CA 1
ATOM 809 C C . SER A 1 102 ? -0.896 13.802 6.283 1.00 70.00 102 SER A C 1
ATOM 811 O O . SER A 1 102 ? -0.173 14.119 7.222 1.00 70.00 102 SER A O 1
ATOM 813 N N . MET A 1 103 ? -0.478 13.007 5.295 1.00 72.88 103 MET A N 1
ATOM 814 C CA . MET A 1 103 ? 0.842 12.359 5.299 1.00 72.88 103 MET A CA 1
ATOM 815 C C . MET A 1 103 ? 1.671 12.678 4.063 1.00 72.88 103 MET A C 1
ATOM 817 O O . MET A 1 103 ? 2.885 12.834 4.169 1.00 72.88 103 MET A O 1
ATOM 821 N N . LEU A 1 104 ? 1.044 12.746 2.886 1.00 75.81 104 LEU A N 1
ATOM 822 C CA . LEU A 1 104 ? 1.771 12.732 1.619 1.00 75.81 104 LEU A CA 1
ATOM 823 C C . LEU A 1 104 ? 1.070 13.615 0.564 1.00 75.81 104 LEU A C 1
ATOM 825 O O . LEU A 1 104 ? 0.422 13.082 -0.341 1.00 75.81 104 LEU A O 1
ATOM 829 N N . PRO A 1 105 ? 1.190 14.956 0.645 1.00 80.25 105 PRO A N 1
ATOM 830 C CA . PRO A 1 105 ? 0.557 15.885 -0.294 1.00 80.25 105 PRO A CA 1
ATOM 831 C C . PRO A 1 105 ? 1.312 15.891 -1.631 1.00 80.25 105 PRO A C 1
ATOM 833 O O . PRO A 1 105 ? 2.030 16.829 -1.979 1.00 80.25 105 PRO A O 1
ATOM 836 N N . LEU A 1 106 ? 1.206 14.784 -2.364 1.00 83.38 106 LEU A N 1
ATOM 837 C CA . LEU A 1 106 ? 1.913 14.550 -3.614 1.00 83.38 106 LEU A CA 1
ATOM 838 C C . LEU A 1 106 ? 0.991 14.762 -4.821 1.00 83.38 106 LEU A C 1
ATOM 840 O O . LEU A 1 106 ? -0.146 14.291 -4.816 1.00 83.38 106 LEU A O 1
ATOM 844 N N . PRO A 1 107 ? 1.499 15.359 -5.915 1.00 87.25 107 PRO A N 1
ATOM 845 C CA . PRO A 1 107 ? 0.782 15.428 -7.182 1.00 87.25 107 PRO A CA 1
ATOM 846 C C . PRO A 1 107 ? 0.325 14.049 -7.678 1.00 87.25 107 PRO A C 1
ATOM 848 O O . PRO A 1 107 ? 1.030 13.045 -7.521 1.00 87.25 107 PRO A O 1
ATOM 851 N N . SER A 1 108 ? -0.806 14.007 -8.388 1.00 86.62 108 SER A N 1
ATOM 852 C CA . SER A 1 108 ? -1.380 12.762 -8.924 1.00 86.62 108 SER A CA 1
ATOM 853 C C . SER A 1 108 ? -0.409 11.978 -9.817 1.00 86.62 108 SER A C 1
ATOM 855 O O . SER A 1 108 ? -0.443 10.750 -9.834 1.00 86.62 108 SER A O 1
ATOM 857 N N . SER A 1 109 ? 0.495 12.662 -10.528 1.00 88.75 109 SER A N 1
ATOM 858 C CA . SER A 1 109 ? 1.547 12.031 -11.338 1.00 88.75 109 SER A CA 1
ATOM 859 C C . SER A 1 109 ? 2.517 11.192 -10.503 1.00 88.75 109 SER A C 1
ATOM 861 O O . SER A 1 109 ? 2.854 10.075 -10.895 1.00 88.75 109 SER A O 1
ATOM 863 N N . ILE A 1 110 ? 2.924 11.691 -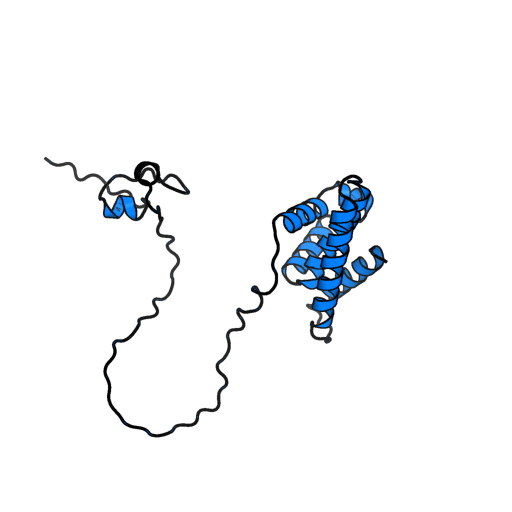9.333 1.00 88.31 110 ILE A N 1
ATOM 864 C CA . ILE A 1 110 ? 3.822 10.979 -8.419 1.00 88.31 110 ILE A CA 1
ATOM 865 C C . ILE A 1 110 ? 3.085 9.804 -7.774 1.00 88.31 110 ILE A C 1
ATOM 867 O O . ILE A 1 110 ? 3.636 8.710 -7.703 1.00 88.31 110 ILE A O 1
ATOM 871 N N . ARG A 1 111 ? 1.814 9.979 -7.390 1.00 88.06 111 ARG A N 1
ATOM 872 C CA . ARG A 1 111 ? 0.975 8.878 -6.884 1.00 88.06 111 ARG A CA 1
ATOM 873 C C . ARG A 1 111 ? 0.843 7.734 -7.887 1.00 88.06 111 ARG A C 1
ATOM 875 O O . ARG A 1 111 ? 1.036 6.576 -7.525 1.00 88.06 111 ARG A O 1
ATOM 882 N N . MET A 1 112 ? 0.558 8.052 -9.152 1.00 90.19 112 MET A N 1
ATOM 883 C CA . MET A 1 112 ? 0.504 7.046 -10.216 1.00 90.19 112 MET A CA 1
ATOM 884 C C . MET A 1 112 ? 1.844 6.323 -10.366 1.00 90.19 112 MET A C 1
ATOM 886 O O . MET A 1 112 ? 1.858 5.102 -10.492 1.00 90.19 112 MET A O 1
ATOM 890 N N . ALA A 1 113 ? 2.964 7.048 -10.297 1.00 91.00 113 ALA A N 1
ATOM 891 C CA . ALA A 1 113 ? 4.291 6.441 -10.347 1.00 91.00 113 ALA A CA 1
ATOM 892 C C . ALA A 1 113 ? 4.554 5.512 -9.148 1.00 91.00 113 ALA A C 1
ATOM 894 O O . ALA A 1 113 ? 5.080 4.417 -9.341 1.00 91.00 113 ALA A O 1
ATOM 895 N N . ILE A 1 114 ? 4.148 5.905 -7.934 1.00 92.12 114 ILE A N 1
ATOM 896 C CA . ILE A 1 114 ? 4.245 5.065 -6.731 1.00 92.12 114 ILE A CA 1
ATOM 897 C C . ILE A 1 114 ? 3.449 3.774 -6.917 1.00 92.12 114 ILE A C 1
ATOM 899 O O . ILE A 1 114 ? 4.005 2.697 -6.722 1.00 92.12 114 ILE A O 1
ATOM 903 N N . MET A 1 115 ? 2.189 3.861 -7.352 1.00 93.69 115 MET A N 1
ATOM 904 C CA . MET A 1 115 ? 1.344 2.684 -7.572 1.00 93.69 115 MET A CA 1
ATOM 905 C C . MET A 1 115 ? 1.912 1.771 -8.666 1.00 93.69 115 MET A C 1
ATOM 907 O O . MET A 1 115 ? 1.988 0.559 -8.485 1.00 93.69 115 MET A O 1
ATOM 911 N N . GLN A 1 116 ? 2.374 2.335 -9.786 1.00 91.81 116 GLN A N 1
ATOM 912 C CA . GLN A 1 116 ? 3.020 1.563 -10.853 1.00 91.81 116 GLN A CA 1
ATOM 913 C C . GLN A 1 116 ? 4.253 0.813 -10.342 1.00 91.81 116 GLN A C 1
ATOM 915 O O . GLN A 1 116 ? 4.415 -0.366 -10.645 1.00 91.81 116 GLN A O 1
ATOM 920 N N . CYS A 1 117 ? 5.087 1.474 -9.536 1.00 91.75 117 CYS A N 1
ATOM 921 C CA . CYS A 1 117 ? 6.248 0.842 -8.918 1.00 91.75 117 CYS A CA 1
ATOM 922 C C . CYS A 1 117 ? 5.835 -0.229 -7.899 1.00 91.75 117 CYS A C 1
ATOM 924 O O . CYS A 1 117 ? 6.450 -1.289 -7.857 1.00 91.75 117 CYS A O 1
ATOM 926 N N . ALA A 1 118 ? 4.805 0.017 -7.088 1.00 93.31 118 ALA A N 1
ATOM 927 C CA . ALA A 1 118 ? 4.318 -0.927 -6.086 1.00 93.31 118 ALA A CA 1
ATOM 928 C C . ALA A 1 118 ? 3.762 -2.205 -6.731 1.00 93.31 118 ALA A C 1
ATOM 930 O O . ALA A 1 118 ? 4.066 -3.306 -6.285 1.00 93.31 118 ALA A O 1
ATOM 931 N N . LEU A 1 119 ? 3.020 -2.079 -7.834 1.00 91.88 119 LEU A N 1
ATOM 932 C CA . LEU A 1 119 ? 2.461 -3.222 -8.563 1.00 91.88 119 LEU A CA 1
ATOM 933 C C . LEU A 1 119 ? 3.530 -4.140 -9.176 1.00 91.88 119 LEU A C 1
ATOM 935 O O . LEU A 1 119 ? 3.250 -5.309 -9.430 1.00 91.88 119 LEU A O 1
ATOM 939 N N . THR A 1 120 ? 4.743 -3.634 -9.411 1.00 89.31 120 THR A N 1
ATOM 940 C CA . THR A 1 120 ? 5.875 -4.436 -9.900 1.00 89.31 120 THR A CA 1
ATOM 941 C C . THR A 1 120 ? 6.831 -4.874 -8.792 1.00 89.31 120 THR A C 1
ATOM 943 O O . THR A 1 120 ? 7.664 -5.745 -9.031 1.00 89.31 120 THR A O 1
ATOM 946 N N . ASN A 1 121 ? 6.735 -4.287 -7.594 1.00 90.62 121 ASN A N 1
ATOM 947 C CA . ASN A 1 121 ? 7.680 -4.489 -6.498 1.00 90.62 121 ASN A CA 1
ATOM 948 C C . ASN A 1 121 ? 6.942 -4.821 -5.190 1.00 90.62 121 ASN A C 1
ATOM 950 O O . ASN A 1 121 ? 6.515 -3.910 -4.477 1.00 90.62 121 ASN A O 1
ATOM 954 N N . PRO A 1 122 ? 6.854 -6.114 -4.829 1.00 91.94 122 PRO A N 1
ATOM 955 C CA . PRO A 1 122 ? 6.185 -6.602 -3.620 1.00 91.94 122 PRO A CA 1
ATOM 956 C C . PRO A 1 122 ? 6.566 -5.875 -2.322 1.00 91.94 122 PRO A C 1
ATOM 958 O O . PRO A 1 122 ? 5.703 -5.505 -1.531 1.00 91.94 122 PRO A O 1
ATOM 961 N N . TYR A 1 123 ? 7.859 -5.596 -2.130 1.00 92.25 123 TYR A N 1
ATOM 962 C CA . TYR A 1 123 ? 8.343 -4.875 -0.951 1.00 92.25 123 TYR A CA 1
ATOM 963 C C . TYR A 1 123 ? 7.775 -3.450 -0.863 1.00 92.25 123 TYR A C 1
ATOM 965 O O . TYR A 1 123 ? 7.476 -2.965 0.224 1.00 92.25 123 TYR A O 1
ATOM 973 N N . LEU A 1 124 ? 7.593 -2.776 -2.003 1.00 93.62 124 LEU A N 1
ATOM 974 C CA . LEU A 1 124 ? 7.050 -1.423 -2.049 1.00 93.62 124 LEU A CA 1
ATOM 975 C C . LEU A 1 124 ? 5.530 -1.434 -1.866 1.00 93.62 124 LEU A C 1
ATOM 977 O O . LEU A 1 124 ? 5.007 -0.547 -1.197 1.00 93.62 124 LEU A O 1
ATOM 981 N N . MET A 1 125 ? 4.835 -2.444 -2.403 1.00 95.44 125 MET A N 1
ATOM 982 C CA . MET A 1 125 ? 3.412 -2.665 -2.124 1.00 95.44 125 MET A CA 1
ATOM 983 C C . MET A 1 125 ? 3.174 -2.857 -0.623 1.00 95.44 125 MET A C 1
ATOM 985 O O . MET A 1 125 ? 2.350 -2.166 -0.031 1.00 95.44 125 MET A O 1
ATOM 989 N N . ASP A 1 126 ? 3.946 -3.725 0.026 1.00 95.00 126 ASP A N 1
ATOM 990 C CA . ASP A 1 126 ? 3.838 -3.928 1.470 1.00 95.00 126 ASP A CA 1
ATOM 991 C C . ASP A 1 126 ? 4.139 -2.652 2.260 1.00 95.00 126 ASP A C 1
ATOM 993 O O . ASP A 1 126 ? 3.440 -2.358 3.230 1.00 95.00 126 ASP A O 1
ATOM 997 N N . GLN A 1 127 ? 5.108 -1.851 1.810 1.00 95.50 127 GLN A N 1
ATOM 998 C CA . GLN A 1 127 ? 5.448 -0.580 2.444 1.00 95.50 127 GLN A CA 1
ATOM 999 C C . GLN A 1 127 ? 4.306 0.445 2.376 1.00 95.50 127 GLN A C 1
ATOM 1001 O O . GLN A 1 127 ? 3.985 1.065 3.390 1.00 95.50 127 GLN A O 1
ATOM 1006 N N . ILE A 1 128 ? 3.663 0.631 1.215 1.00 95.31 128 ILE A N 1
ATOM 1007 C CA . ILE A 1 128 ? 2.547 1.591 1.100 1.00 95.31 128 ILE A CA 1
ATOM 1008 C C . ILE A 1 128 ? 1.324 1.140 1.911 1.00 95.31 128 ILE A C 1
ATOM 1010 O O . ILE A 1 128 ? 0.612 1.968 2.485 1.00 95.31 128 ILE A O 1
ATOM 1014 N N . LEU A 1 129 ? 1.105 -0.173 2.027 1.00 95.94 129 LEU A N 1
ATOM 1015 C CA . LEU A 1 129 ? 0.048 -0.735 2.866 1.00 95.94 129 LEU A CA 1
ATOM 1016 C C . LEU A 1 129 ? 0.375 -0.584 4.359 1.00 95.94 129 LEU A C 1
ATOM 1018 O O . LEU A 1 129 ? -0.519 -0.263 5.141 1.00 95.94 129 LEU A O 1
ATOM 1022 N N . ALA A 1 130 ? 1.641 -0.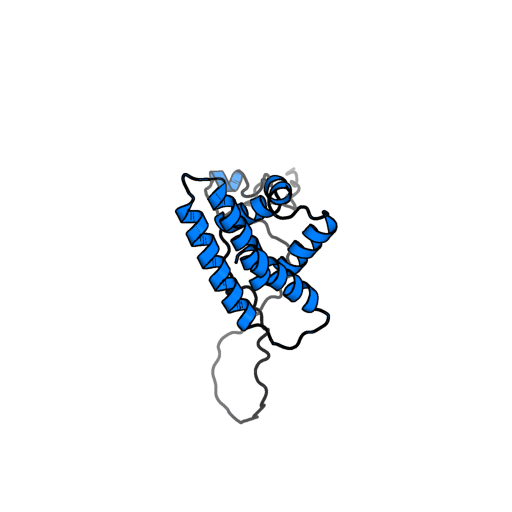755 4.755 1.00 95.44 130 ALA A N 1
ATOM 1023 C CA . ALA A 1 130 ? 2.099 -0.554 6.129 1.00 95.44 130 ALA A CA 1
ATOM 1024 C C . ALA A 1 130 ? 1.903 0.901 6.582 1.00 95.44 130 ALA A C 1
ATOM 1026 O O . ALA A 1 130 ? 1.326 1.135 7.645 1.00 95.44 130 ALA A O 1
ATOM 1027 N N . LEU A 1 131 ? 2.287 1.870 5.742 1.00 93.81 131 LEU A N 1
ATOM 1028 C CA . LEU A 1 131 ? 2.035 3.296 5.976 1.00 93.81 131 LEU A CA 1
ATOM 1029 C C . LEU A 1 131 ? 0.539 3.595 6.121 1.00 93.81 131 LEU A C 1
ATOM 1031 O O . LEU A 1 131 ? 0.125 4.328 7.021 1.00 93.81 131 LEU A O 1
ATOM 1035 N N . SER A 1 132 ? -0.284 2.999 5.258 1.00 94.19 132 SER A N 1
ATOM 1036 C CA . SER A 1 132 ? -1.738 3.172 5.301 1.00 94.19 132 SER A CA 1
ATOM 1037 C C . SER A 1 132 ? -2.331 2.617 6.594 1.00 94.19 132 SER A C 1
ATOM 1039 O O . SER A 1 132 ? -3.147 3.284 7.226 1.00 94.19 132 SER A O 1
ATOM 1041 N N . ALA A 1 133 ? -1.877 1.444 7.042 1.00 94.38 133 ALA A N 1
ATOM 1042 C CA . ALA A 1 133 ? -2.301 0.847 8.305 1.00 94.38 133 ALA A CA 1
ATOM 1043 C C . ALA A 1 133 ? -1.853 1.689 9.509 1.00 94.38 133 ALA A C 1
ATOM 1045 O O . ALA A 1 133 ? -2.657 1.960 10.402 1.00 94.38 133 ALA A O 1
ATOM 1046 N N . ALA A 1 134 ? -0.610 2.178 9.510 1.00 92.50 134 ALA A N 1
ATOM 1047 C CA . ALA A 1 134 ? -0.103 3.068 10.551 1.00 92.50 134 ALA A CA 1
ATOM 1048 C C . ALA A 1 134 ? -0.952 4.344 10.646 1.00 92.50 134 ALA A C 1
ATOM 1050 O O . ALA A 1 134 ? -1.391 4.718 11.734 1.00 92.50 134 ALA A O 1
ATOM 1051 N N . HIS A 1 135 ? -1.287 4.951 9.509 1.00 91.38 135 HIS A N 1
ATOM 1052 C CA . HIS A 1 135 ? -2.173 6.110 9.469 1.00 91.38 135 HIS A CA 1
ATOM 1053 C C . HIS A 1 135 ? -3.608 5.780 9.914 1.00 91.38 135 HIS A C 1
ATOM 1055 O O . HIS A 1 135 ? -4.224 6.531 10.664 1.00 91.38 135 HIS A O 1
ATOM 1061 N N . MET A 1 136 ? -4.173 4.643 9.505 1.00 90.69 136 MET A N 1
ATOM 1062 C CA . MET A 1 136 ? -5.502 4.235 9.972 1.00 90.69 136 MET A CA 1
ATOM 1063 C C . MET A 1 136 ? -5.543 3.998 11.484 1.00 90.69 136 MET A C 1
ATOM 1065 O O . MET A 1 136 ? -6.570 4.274 12.105 1.00 90.69 136 MET A O 1
ATOM 1069 N N . SER A 1 137 ? -4.435 3.561 12.090 1.00 91.69 137 SER A N 1
ATOM 1070 C CA . SER A 1 137 ? -4.342 3.376 13.541 1.00 91.69 137 SER A CA 1
ATOM 1071 C C . SER A 1 137 ? -4.502 4.688 14.324 1.00 91.69 137 SER A C 1
ATOM 1073 O O . SER A 1 137 ? -5.064 4.673 15.419 1.00 91.69 137 SER A O 1
ATOM 1075 N N . THR A 1 138 ? -4.088 5.830 13.759 1.00 87.44 138 THR A N 1
ATOM 1076 C CA . THR A 1 138 ? -4.249 7.146 14.404 1.00 87.44 138 THR A CA 1
ATOM 1077 C C . THR A 1 138 ? -5.672 7.688 14.254 1.00 87.44 138 THR A C 1
ATOM 1079 O O . THR A 1 138 ? -6.166 8.380 15.147 1.00 87.44 138 THR A O 1
ATOM 1082 N N . PHE A 1 139 ? -6.358 7.334 13.161 1.00 84.44 139 PHE A N 1
ATOM 1083 C CA . PHE A 1 139 ? -7.712 7.799 12.857 1.00 84.44 139 PHE A CA 1
ATOM 1084 C C . PHE A 1 139 ? -8.814 6.940 13.506 1.00 84.44 139 PHE A C 1
ATOM 1086 O O . PHE A 1 139 ? -9.804 7.472 14.008 1.00 84.44 139 PHE A O 1
ATOM 1093 N N . ARG A 1 140 ? -8.659 5.608 13.539 1.00 82.19 140 ARG A N 1
ATOM 1094 C CA . ARG A 1 140 ? -9.646 4.660 14.090 1.00 82.19 140 ARG A CA 1
ATOM 1095 C C . ARG A 1 140 ? -9.206 4.124 15.454 1.00 82.19 140 ARG A C 1
ATOM 1097 O O . ARG A 1 140 ? -8.777 2.977 15.567 1.00 82.19 140 ARG A O 1
ATOM 1104 N N . ARG A 1 141 ? -9.368 4.936 16.506 1.00 79.12 141 ARG A N 1
ATOM 1105 C CA . ARG A 1 141 ? -8.946 4.587 17.882 1.00 79.12 141 ARG A CA 1
ATOM 1106 C C . ARG A 1 141 ? -9.507 3.254 18.395 1.00 79.12 141 ARG A C 1
ATOM 1108 O O . ARG A 1 141 ? -8.804 2.539 19.095 1.00 79.12 141 ARG A O 1
ATOM 1115 N N . GLU A 1 142 ? -10.728 2.890 18.007 1.00 85.50 142 GLU A N 1
ATOM 1116 C CA . GLU A 1 142 ? -11.363 1.622 18.406 1.00 85.50 142 GLU A CA 1
ATOM 1117 C C . GLU A 1 142 ? -10.620 0.378 17.876 1.00 85.50 142 GLU A C 1
ATOM 1119 O O . GLU A 1 142 ? -10.566 -0.646 18.548 1.00 85.50 142 GLU A O 1
ATOM 1124 N N . GLN A 1 143 ? -9.990 0.474 16.700 1.00 86.75 143 GLN A N 1
ATOM 1125 C CA . GLN A 1 143 ? -9.272 -0.628 16.039 1.00 86.75 143 GLN A CA 1
ATOM 1126 C C . GLN A 1 143 ? -7.757 -0.384 15.972 1.00 86.75 143 GLN A C 1
ATOM 1128 O O . GLN A 1 143 ? -7.041 -1.052 15.224 1.00 86.75 143 GLN A O 1
ATOM 1133 N N . GLN A 1 144 ? -7.248 0.568 16.759 1.00 89.00 144 GLN A N 1
ATOM 1134 C CA . GLN A 1 144 ? -5.859 1.023 16.701 1.00 89.00 144 GLN A CA 1
ATOM 1135 C C . GLN A 1 144 ? -4.857 -0.133 16.810 1.00 89.00 144 GLN A C 1
ATOM 1137 O O . GLN A 1 144 ? -3.921 -0.207 16.016 1.00 89.00 144 GLN A O 1
ATOM 1142 N N . GLN A 1 145 ? -5.058 -1.052 17.760 1.00 91.81 145 GLN A N 1
ATOM 1143 C CA . GLN A 1 145 ? -4.152 -2.188 17.974 1.00 91.81 145 GLN A CA 1
ATOM 1144 C C . GLN A 1 145 ? -4.096 -3.118 16.760 1.00 91.81 145 GLN A C 1
ATOM 1146 O O . GLN A 1 145 ? -3.015 -3.541 16.358 1.00 91.81 145 GLN A O 1
ATOM 1151 N N . MET A 1 146 ? -5.244 -3.399 16.138 1.00 92.81 146 MET A N 1
ATOM 1152 C CA . MET A 1 146 ? -5.311 -4.237 14.941 1.00 92.81 146 MET A CA 1
ATOM 1153 C C . MET A 1 146 ? -4.517 -3.610 13.789 1.00 92.81 146 MET A C 1
ATOM 1155 O O . MET A 1 146 ? -3.687 -4.283 13.179 1.00 92.81 146 MET A O 1
ATOM 1159 N N . PHE A 1 147 ? -4.726 -2.319 13.518 1.00 92.69 147 PHE A N 1
ATOM 1160 C CA . PHE A 1 147 ? -4.012 -1.622 12.447 1.00 92.69 147 PHE A CA 1
ATOM 1161 C C . PHE A 1 147 ? -2.521 -1.443 12.744 1.00 92.69 147 PHE A C 1
ATOM 1163 O O . PHE A 1 147 ? -1.706 -1.582 11.837 1.00 92.69 147 PHE A O 1
ATOM 1170 N N . SER A 1 148 ? -2.145 -1.207 14.003 1.00 93.56 148 SER A N 1
ATOM 1171 C CA . SER A 1 148 ? -0.740 -1.133 14.421 1.00 93.56 148 SER A CA 1
ATOM 1172 C C . SER A 1 148 ? -0.021 -2.472 14.231 1.00 93.56 148 SER A C 1
ATOM 1174 O O . SER A 1 148 ? 1.044 -2.516 13.611 1.00 93.56 148 SER A O 1
ATOM 1176 N N . ASN A 1 149 ? -0.643 -3.580 14.649 1.00 93.38 149 ASN A N 1
ATOM 1177 C CA . ASN A 1 149 ? -0.115 -4.922 14.406 1.00 93.38 149 ASN A CA 1
ATOM 1178 C C . ASN A 1 149 ? 0.021 -5.197 12.905 1.00 93.38 149 ASN A C 1
ATOM 1180 O O . ASN A 1 149 ? 1.048 -5.713 12.463 1.00 93.38 149 ASN A O 1
ATOM 1184 N N . LYS A 1 150 ? -0.983 -4.803 12.108 1.00 94.00 150 LYS A N 1
ATOM 1185 C CA . LYS A 1 150 ? -0.947 -5.000 10.657 1.00 94.00 150 LYS A CA 1
ATOM 1186 C C . LYS A 1 150 ? 0.145 -4.170 9.982 1.00 94.00 150 LYS A C 1
ATOM 1188 O O . LYS A 1 150 ? 0.820 -4.679 9.091 1.00 94.00 150 LYS A O 1
ATOM 1193 N N . ALA A 1 151 ? 0.360 -2.933 10.428 1.00 95.12 151 ALA A N 1
ATOM 1194 C CA . ALA A 1 151 ? 1.450 -2.089 9.952 1.00 95.12 151 ALA A CA 1
ATOM 1195 C C . ALA A 1 151 ? 2.814 -2.746 10.208 1.00 95.12 151 ALA A C 1
ATOM 1197 O O . ALA A 1 151 ? 3.640 -2.809 9.302 1.00 95.12 151 ALA A O 1
ATOM 1198 N N . MET A 1 152 ? 3.029 -3.297 11.407 1.00 94.19 152 MET A N 1
ATOM 1199 C CA . MET A 1 152 ? 4.278 -3.978 11.765 1.00 94.19 152 MET A CA 1
ATOM 1200 C C . MET A 1 152 ? 4.493 -5.281 10.980 1.00 94.19 152 MET A C 1
ATOM 1202 O O . MET A 1 152 ? 5.605 -5.547 10.520 1.00 94.19 152 MET A O 1
ATOM 1206 N N . GLU A 1 153 ? 3.441 -6.080 10.783 1.00 93.75 153 GLU A N 1
ATOM 1207 C CA . GLU A 1 153 ? 3.483 -7.297 9.960 1.00 93.75 153 GLU A CA 1
ATOM 1208 C C . GLU A 1 153 ? 3.902 -6.973 8.518 1.00 93.75 153 GLU A C 1
ATOM 1210 O O . GLU A 1 153 ? 4.850 -7.560 7.990 1.00 93.75 153 GLU A O 1
ATOM 1215 N N . LEU A 1 154 ? 3.234 -5.992 7.903 1.00 95.25 154 LEU A N 1
ATOM 1216 C CA . LEU A 1 154 ? 3.514 -5.551 6.538 1.00 95.25 154 LEU A CA 1
ATOM 1217 C C . LEU A 1 154 ? 4.915 -4.955 6.411 1.00 95.25 154 LEU A C 1
ATOM 1219 O O . LEU A 1 154 ? 5.637 -5.294 5.479 1.00 95.25 154 LEU A O 1
ATOM 1223 N N . GLN A 1 155 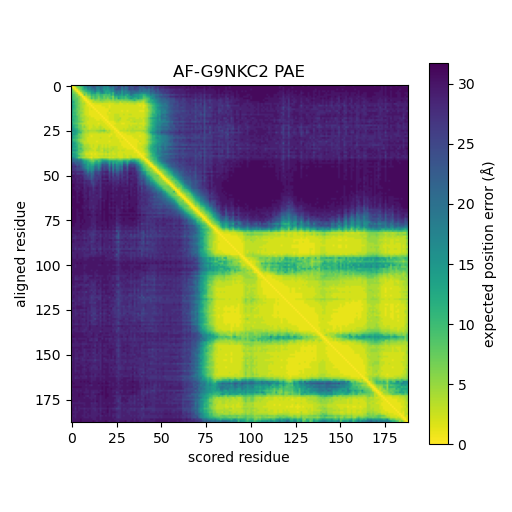? 5.339 -4.144 7.381 1.00 94.50 155 GLN A N 1
ATOM 1224 C CA . GLN A 1 155 ? 6.681 -3.567 7.418 1.00 94.50 155 GLN A CA 1
ATOM 1225 C C . GLN A 1 155 ? 7.768 -4.647 7.487 1.00 94.50 155 GLN A C 1
ATOM 1227 O O . GLN A 1 155 ? 8.768 -4.587 6.770 1.00 94.50 155 GLN A O 1
ATOM 1232 N N . THR A 1 156 ? 7.566 -5.660 8.330 1.00 93.12 156 THR A N 1
ATOM 1233 C CA . THR A 1 156 ? 8.500 -6.786 8.477 1.00 93.12 156 THR A CA 1
ATOM 1234 C C . THR A 1 156 ? 8.606 -7.573 7.172 1.00 93.12 156 THR A C 1
ATOM 1236 O O . THR A 1 156 ? 9.707 -7.925 6.735 1.00 93.12 156 THR A O 1
ATOM 1239 N N . ARG A 1 157 ? 7.465 -7.807 6.511 1.00 92.81 157 ARG A N 1
ATOM 1240 C CA . ARG A 1 157 ? 7.404 -8.474 5.207 1.00 92.81 157 ARG A CA 1
ATOM 1241 C C . ARG A 1 157 ? 8.109 -7.650 4.127 1.00 92.81 157 ARG A C 1
ATOM 1243 O O . ARG A 1 157 ? 8.940 -8.206 3.412 1.00 92.81 157 ARG A O 1
ATOM 1250 N N . ALA A 1 158 ? 7.879 -6.338 4.085 1.00 93.06 158 ALA A N 1
ATOM 1251 C CA . ALA A 1 158 ? 8.520 -5.414 3.154 1.00 93.06 158 ALA A CA 1
ATOM 1252 C C . ALA A 1 158 ? 10.053 -5.449 3.263 1.00 93.06 158 ALA A C 1
ATOM 1254 O O . ALA A 1 158 ? 10.736 -5.640 2.258 1.00 93.06 158 ALA A O 1
ATOM 1255 N N . VAL A 1 159 ? 10.594 -5.368 4.485 1.00 92.38 159 VAL A N 1
ATOM 1256 C CA . VAL A 1 159 ? 12.045 -5.441 4.738 1.00 92.38 159 VAL A CA 1
ATOM 1257 C C . VAL A 1 159 ? 12.612 -6.795 4.324 1.00 92.38 159 VAL A C 1
ATOM 1259 O O . VAL A 1 159 ? 13.653 -6.856 3.670 1.00 92.38 159 VAL A O 1
ATOM 1262 N N . SER A 1 160 ? 11.924 -7.891 4.658 1.00 90.69 160 SER A N 1
ATOM 1263 C CA . SER A 1 160 ? 12.354 -9.235 4.265 1.00 90.69 160 SER A CA 1
ATOM 1264 C C . SER A 1 160 ? 12.401 -9.401 2.744 1.00 90.69 160 SER A C 1
ATOM 1266 O O . SER A 1 160 ? 13.363 -9.959 2.217 1.00 90.69 160 SER A O 1
ATOM 1268 N N . LEU A 1 161 ? 11.391 -8.889 2.036 1.00 89.69 161 LEU A N 1
ATOM 1269 C CA . LEU A 1 161 ? 11.333 -8.915 0.578 1.00 89.69 161 LEU A CA 1
ATOM 1270 C C . LEU A 1 161 ? 12.417 -8.036 -0.041 1.00 89.69 161 LEU A C 1
ATOM 1272 O O . LEU A 1 161 ? 13.093 -8.489 -0.956 1.00 89.69 161 LEU A O 1
ATOM 1276 N N . PHE A 1 162 ? 12.620 -6.822 0.474 1.00 90.00 162 PHE A N 1
ATOM 1277 C CA . PHE A 1 162 ? 13.648 -5.907 -0.016 1.00 90.00 162 PHE A CA 1
ATOM 1278 C C . PHE A 1 162 ? 15.052 -6.506 0.123 1.00 90.00 162 PHE A C 1
ATOM 1280 O O . PHE A 1 162 ? 15.814 -6.505 -0.837 1.00 90.00 162 PHE A O 1
ATOM 1287 N N . ASN A 1 163 ? 15.358 -7.126 1.267 1.00 88.94 163 ASN A N 1
ATOM 1288 C CA . ASN A 1 163 ? 16.648 -7.783 1.512 1.00 88.94 163 ASN A CA 1
ATOM 1289 C C . ASN A 1 163 ? 16.909 -9.003 0.608 1.00 88.94 163 ASN A C 1
ATOM 1291 O O . ASN A 1 163 ? 18.039 -9.481 0.541 1.00 88.94 163 ASN A O 1
ATOM 1295 N N . ARG A 1 164 ? 15.876 -9.539 -0.056 1.00 85.69 164 ARG A N 1
ATOM 1296 C CA . ARG A 1 164 ? 15.994 -10.633 -1.034 1.00 85.69 164 ARG A CA 1
ATOM 1297 C C . ARG A 1 164 ? 16.195 -10.136 -2.466 1.00 85.69 164 ARG A C 1
ATOM 1299 O O . ARG A 1 164 ? 16.510 -10.951 -3.330 1.00 85.69 164 ARG A O 1
ATOM 1306 N N . VAL A 1 165 ? 15.970 -8.849 -2.737 1.00 82.12 165 VAL A N 1
ATOM 1307 C CA . VAL A 1 165 ? 16.181 -8.266 -4.066 1.00 82.12 165 VAL A CA 1
ATOM 1308 C C . VAL A 1 165 ? 17.682 -8.122 -4.313 1.00 82.12 165 VAL A C 1
ATOM 1310 O O . VAL A 1 165 ? 18.439 -7.743 -3.422 1.00 82.12 165 VAL A O 1
ATOM 1313 N N . GLU A 1 166 ? 18.107 -8.447 -5.533 1.00 68.94 166 GLU A N 1
ATOM 1314 C CA . GLU A 1 166 ? 19.495 -8.327 -5.974 1.00 68.94 166 GLU A CA 1
ATOM 1315 C C . GLU A 1 166 ? 20.013 -6.896 -5.762 1.00 68.94 166 GLU A C 1
ATOM 1317 O O . GLU A 1 166 ? 19.338 -5.919 -6.088 1.00 68.94 166 GLU A O 1
ATOM 1322 N N . THR A 1 167 ? 21.207 -6.776 -5.180 1.00 67.25 167 THR A N 1
ATOM 1323 C CA . THR A 1 167 ? 21.768 -5.503 -4.702 1.00 67.25 167 THR A CA 1
ATOM 1324 C C . THR A 1 167 ? 22.271 -4.581 -5.809 1.00 67.25 167 THR A C 1
ATOM 1326 O O . THR A 1 167 ? 22.729 -3.477 -5.516 1.00 67.25 167 THR A O 1
ATOM 1329 N N . ASP A 1 168 ? 22.234 -5.023 -7.067 1.00 70.69 168 ASP A N 1
ATOM 1330 C CA . ASP A 1 168 ? 22.709 -4.219 -8.185 1.00 70.69 168 ASP A CA 1
ATOM 1331 C C . ASP A 1 168 ? 21.664 -3.160 -8.565 1.00 70.69 168 ASP A C 1
ATOM 1333 O O . ASP A 1 168 ? 20.565 -3.452 -9.059 1.00 70.69 168 ASP A O 1
ATOM 1337 N N . ILE A 1 169 ? 21.992 -1.898 -8.287 1.00 69.44 169 ILE A N 1
ATOM 1338 C CA . ILE A 1 169 ? 21.106 -0.766 -8.544 1.00 69.44 169 ILE A CA 1
ATOM 1339 C C . ILE A 1 169 ? 21.102 -0.488 -10.047 1.00 69.44 169 ILE A C 1
ATOM 1341 O O . ILE A 1 169 ? 21.891 0.296 -10.572 1.00 69.44 169 ILE A O 1
ATOM 1345 N N . SER A 1 170 ? 20.150 -1.096 -10.748 1.00 75.62 170 SER A N 1
ATOM 1346 C CA . SER A 1 170 ? 19.857 -0.743 -12.133 1.00 75.62 170 SER A CA 1
ATOM 1347 C C . SER A 1 170 ? 19.034 0.549 -12.223 1.00 75.62 170 SER A C 1
ATOM 1349 O O . SER A 1 170 ? 18.274 0.910 -11.316 1.00 75.62 170 SER A O 1
ATOM 1351 N N . MET A 1 171 ? 19.094 1.214 -13.379 1.00 70.19 171 MET A N 1
ATOM 1352 C CA . MET A 1 171 ? 18.226 2.362 -13.693 1.00 70.19 171 MET A CA 1
ATOM 1353 C C . MET A 1 171 ? 16.729 2.015 -13.635 1.00 70.19 171 MET A C 1
ATOM 1355 O O . MET A 1 171 ? 15.900 2.905 -13.449 1.00 70.19 171 MET A O 1
ATOM 1359 N N . GLN A 1 172 ? 16.386 0.731 -13.777 1.00 66.62 172 GLN A N 1
ATOM 1360 C CA . GLN A 1 172 ? 15.012 0.239 -13.751 1.00 66.62 172 GLN A CA 1
ATOM 1361 C C . GLN A 1 172 ? 14.469 0.104 -12.317 1.00 66.62 172 GLN A C 1
ATOM 1363 O O . GLN A 1 172 ? 13.292 0.378 -12.082 1.00 66.62 172 GLN A O 1
ATOM 1368 N N . ASN A 1 173 ? 15.323 -0.256 -11.352 1.00 77.38 173 ASN A N 1
ATOM 1369 C CA . ASN A 1 173 ? 14.927 -0.512 -9.960 1.00 77.38 173 ASN A CA 1
ATOM 1370 C C . ASN A 1 173 ? 15.139 0.702 -9.040 1.00 77.38 173 ASN A C 1
ATOM 1372 O O . ASN A 1 173 ? 14.487 0.809 -7.998 1.00 77.38 173 ASN A O 1
ATOM 1376 N N . SER A 1 174 ? 15.992 1.648 -9.446 1.00 84.88 174 SER A N 1
ATOM 1377 C CA . SER A 1 174 ? 16.371 2.832 -8.660 1.00 84.88 174 SER A CA 1
ATOM 1378 C C . SER A 1 174 ? 15.174 3.646 -8.160 1.00 84.88 174 SER A C 1
ATOM 1380 O O . SER A 1 174 ? 15.153 4.067 -7.005 1.00 84.88 174 SER A O 1
ATOM 1382 N N . ARG A 1 175 ? 14.131 3.809 -8.987 1.00 88.62 175 ARG A N 1
ATOM 1383 C CA . ARG A 1 175 ? 12.899 4.523 -8.609 1.00 88.62 175 ARG A CA 1
ATOM 1384 C C . ARG A 1 175 ? 12.174 3.843 -7.453 1.00 88.62 175 ARG A C 1
ATOM 1386 O O . ARG A 1 175 ? 11.772 4.505 -6.505 1.00 88.62 175 ARG A O 1
ATOM 1393 N N . SER A 1 176 ? 12.027 2.522 -7.515 1.00 90.25 176 SER A N 1
ATOM 1394 C CA . SER A 1 176 ? 11.303 1.760 -6.491 1.00 90.25 176 SER A CA 1
ATOM 1395 C C . SER A 1 176 ? 12.091 1.687 -5.184 1.00 90.25 176 SER A C 1
ATOM 1397 O O . SER A 1 176 ? 11.506 1.744 -4.107 1.00 90.25 176 SER A O 1
ATOM 1399 N N . TRP A 1 177 ? 13.421 1.615 -5.273 1.00 90.69 177 TRP A N 1
ATOM 1400 C CA . TRP A 1 177 ? 14.327 1.696 -4.125 1.00 90.69 177 TRP A CA 1
ATOM 1401 C C . TRP A 1 177 ? 14.272 3.061 -3.444 1.00 90.69 177 TRP A C 1
ATOM 1403 O O . TRP A 1 177 ? 14.124 3.133 -2.227 1.00 90.69 177 TRP A O 1
ATOM 1413 N N . PHE A 1 178 ? 14.334 4.141 -4.226 1.00 91.44 178 PHE A N 1
ATOM 1414 C CA . PHE A 1 178 ? 14.228 5.500 -3.706 1.00 91.44 178 PHE A CA 1
ATOM 1415 C C . PHE A 1 178 ? 12.894 5.727 -2.986 1.00 91.44 178 PHE A C 1
ATOM 1417 O O . PHE A 1 178 ? 12.876 6.245 -1.869 1.00 91.44 178 PHE A O 1
ATOM 1424 N N . LEU A 1 179 ? 11.782 5.299 -3.594 1.00 91.62 179 LEU A N 1
ATOM 1425 C CA . LEU A 1 179 ? 10.457 5.401 -2.980 1.00 91.62 179 LEU A CA 1
ATOM 1426 C C . LEU A 1 179 ? 10.378 4.608 -1.673 1.00 91.62 179 LEU A C 1
ATOM 1428 O O . LEU A 1 179 ? 9.914 5.134 -0.667 1.00 91.62 179 LEU A O 1
ATOM 1432 N N . TYR A 1 180 ? 10.885 3.375 -1.666 1.00 91.75 180 TYR A N 1
ATOM 1433 C CA . TYR A 1 180 ? 10.906 2.538 -0.472 1.00 91.75 180 TYR A CA 1
ATOM 1434 C C . TYR A 1 180 ? 11.726 3.161 0.667 1.00 91.75 180 TYR A C 1
ATOM 1436 O O . TYR A 1 180 ? 11.226 3.278 1.782 1.00 91.75 180 TYR A O 1
ATOM 1444 N N . ALA A 1 181 ? 12.941 3.638 0.381 1.00 91.00 181 ALA A N 1
ATOM 1445 C CA . ALA A 1 181 ? 13.779 4.326 1.363 1.00 91.00 181 ALA A CA 1
ATOM 1446 C C . ALA A 1 181 ? 13.113 5.604 1.903 1.00 91.00 181 ALA A C 1
ATOM 1448 O O . ALA A 1 181 ? 13.152 5.862 3.104 1.00 91.00 181 ALA A O 1
ATOM 1449 N N . SER A 1 182 ? 12.456 6.373 1.028 1.00 90.44 182 SER A N 1
ATOM 1450 C CA . SER A 1 182 ? 11.719 7.580 1.425 1.00 90.44 182 SER A CA 1
ATOM 1451 C C . SER A 1 182 ? 10.574 7.251 2.385 1.00 90.44 182 SER A C 1
ATOM 1453 O O . SER A 1 182 ? 10.373 7.949 3.372 1.00 90.44 182 SER A O 1
ATOM 1455 N N . PHE A 1 183 ? 9.839 6.169 2.123 1.00 90.06 183 PHE A N 1
ATOM 1456 C CA . PHE A 1 183 ? 8.719 5.731 2.956 1.00 90.06 183 PHE A CA 1
ATOM 1457 C C . PHE A 1 183 ? 9.149 5.117 4.283 1.00 90.06 183 PHE A C 1
ATOM 1459 O O . PHE A 1 183 ? 8.502 5.376 5.295 1.00 90.06 183 PHE A O 1
ATOM 1466 N N . LEU A 1 184 ? 10.258 4.375 4.305 1.00 87.38 184 LEU A N 1
ATOM 1467 C CA . LEU A 1 184 ? 10.851 3.891 5.550 1.00 87.38 184 LEU A CA 1
ATOM 1468 C C . LEU A 1 184 ? 11.170 5.039 6.513 1.00 87.38 184 LEU A C 1
ATOM 1470 O O . LEU A 1 184 ? 10.919 4.916 7.707 1.00 87.38 184 LEU A O 1
ATOM 1474 N N . GLY A 1 185 ? 11.670 6.165 5.995 1.00 83.56 185 GLY A N 1
ATOM 1475 C CA . GLY A 1 185 ? 11.982 7.345 6.804 1.00 83.56 185 GLY A CA 1
ATOM 1476 C C . GLY A 1 185 ? 10.768 8.029 7.443 1.00 83.56 185 GLY A C 1
ATOM 1477 O O . GLY A 1 185 ? 10.945 8.773 8.395 1.00 83.56 185 GLY A O 1
ATOM 1478 N N . ILE A 1 186 ? 9.549 7.787 6.947 1.00 81.69 186 ILE A N 1
ATOM 1479 C CA . ILE A 1 186 ? 8.304 8.349 7.509 1.00 81.69 186 ILE A CA 1
ATOM 1480 C C . ILE A 1 186 ? 7.783 7.491 8.673 1.00 81.69 186 ILE A C 1
ATOM 1482 O O . ILE A 1 186 ? 7.036 7.974 9.521 1.00 81.69 186 ILE A O 1
ATOM 1486 N N . GLN A 1 187 ? 8.141 6.206 8.695 1.00 68.50 187 GLN A N 1
ATOM 1487 C CA . GLN A 1 187 ? 7.607 5.217 9.632 1.00 68.50 187 GLN A CA 1
ATOM 1488 C C . GLN A 1 187 ? 8.511 4.992 10.863 1.00 68.50 187 GLN A C 1
ATOM 1490 O O . GLN A 1 187 ? 8.133 4.229 11.753 1.00 68.50 187 GLN A O 1
ATOM 1495 N N . MET A 1 188 ? 9.676 5.654 10.896 1.00 53.44 188 MET A N 1
ATOM 1496 C CA . MET A 1 188 ? 10.649 5.716 12.000 1.00 53.44 188 MET A CA 1
ATOM 1497 C C . MET A 1 188 ? 10.471 7.009 12.796 1.00 53.44 188 MET A C 1
ATOM 1499 O O . MET A 1 188 ? 10.586 6.940 14.039 1.00 53.44 188 MET A O 1
#

Sequence (188 aa):
MRSSHRKSRNGCRECKQRHKKCDEASPTCLNCTITNRSCSYRLTRPMHRLSRPKAASCASTPSVRTLSPPIQCNTQQWQDQQYDLGHLELLHHFESGAFEASMLPLPSSIRMAIMQCALTNPYLMDQILALSAAHMSTFRREQQQMFSNKAMELQTRAVSLFNRVETDISMQNSRSWFLYASFLGIQM

Mean predicted aligned error: 18.23 Å

Nearest PDB structures (foldseek):
  3coq-assembly1_A  TM=6.924E-01  e=6.230E-01  Saccharomyces cerevisiae
  6pet-assembly1_D  TM=4.140E-01  e=9.729E+00  Homo sapiens

Solvent-accessible surface area (backbone atoms only — not comparable to full-atom values): 11705 Å² total; per-residue (Å²): 135,84,80,81,74,81,74,72,87,75,36,30,50,59,30,57,74,66,76,44,90,50,78,65,43,78,88,54,25,64,81,26,58,79,67,72,47,88,53,43,65,83,74,90,64,93,70,84,80,83,79,83,82,82,93,79,90,82,91,81,88,83,89,82,91,72,94,64,81,78,82,71,77,76,74,65,83,72,73,84,71,88,78,56,72,67,54,51,52,25,46,53,45,52,73,30,68,71,42,27,77,73,78,49,85,64,58,72,70,57,52,51,50,51,52,57,41,20,78,77,30,68,30,40,38,28,40,54,34,14,55,27,22,45,52,44,22,75,74,40,69,94,50,19,69,62,26,42,52,48,14,52,54,28,40,54,49,14,52,57,45,51,75,69,51,78,86,73,84,41,88,84,50,44,63,50,51,52,52,41,55,56,53,54,66,72,78,109

Radius of gyration: 26.56 Å; Cα contacts (8 Å, |Δi|>4): 141; chains: 1; bounding box: 67×68×60 Å

pLDDT: mean 76.92, std 19.34, range [32.62, 95.94]

InterPro domains:
  IPR001138 Zn(2)Cys(6) fungal-type DNA-binding domain [PF00172] (11-42)
  IPR001138 Zn(2)Cys(6) fungal-type DNA-binding domain [PS00463] (11-39)
  IPR001138 Zn(2)Cys(6) fungal-type DNA-binding domain [PS50048] (11-41)
  IPR001138 Zn(2)Cys(6) fungal-type DNA-binding domain [SM00066] (6-50)
  IPR001138 Zn(2)Cys(6) fungal-type DNA-binding domain [cd00067] (7-41)
  IPR021858 Fungal transcription factor [PF11951] (89-174)
  IPR036864 Zn(2)-C6 fungal-type DNA-binding domain superfamily [G3DSA:4.10.240.10] (4-43)
  IPR036864 Zn(2)-C6 fungal-type DNA-binding domain superfamily [SSF57701] (3-48)
  IPR053157 Sterol Uptake Control Transcription Regulator [PTHR47784] (2-187)

Foldseek 3Di:
DDPPDDADPFAWPVCVVVVHDFPNDPPATPVCVVVVHDTHTPPPDPDDDDDDDDDDDDDDDDDDDDPDDPPPPPPVPPPPDDDDVLLVVLVVLLVDVVCCVPPNVDPPVVVVVLVVLCVVAVLSSLLSSLSSLCVVLVVPVVCNVVSPVSSVVSNVVSVVSVVPDDPDDDPVCVSSVVSSVVSVVSVD

=== Feature glossary ===
A reading guide for the features in this record.

Start from the sequence.

  · This is the polypeptide sequence — one letter per residue, N-terminus first. Length ranges from a few dozen residues for small domains to over a thousand for large multi-domain proteins.

Fold it, and you get atomic coordinates and the backbone conformation that goes with them.

  · Structure coordinates are given as an mmCIF _atom_site loop: one row per atom with element, residue name, chain id, sequence number, and x/y/z position in Å. Only the four main-chain atoms per residue are included here; side chains are omitted to keep the record compact.

  · Backbone dihedral angles. Every residue except chain termini has a φ (preceding-C → N → Cα → C) and a ψ (N → Cα → C → next-N). They are reported in degrees following the IUPAC sign convention. Secondary structure is essentially a statement about which (φ, ψ) basin each residue occupies.

  · The SS8 string is DSSP's per-residue secondary-stru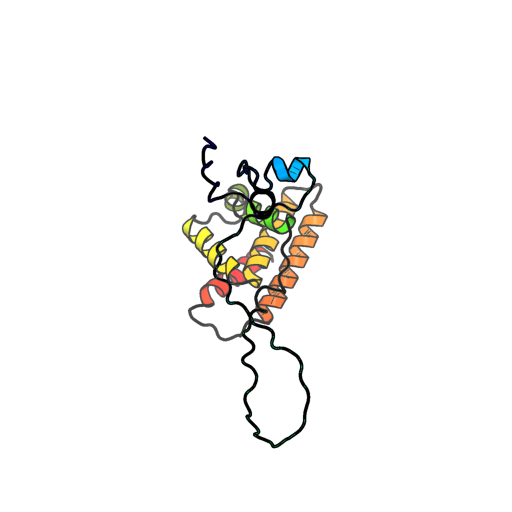cture call. α-helix (H) means an i→i+4 H-bond ladder; β-strand (E) means the residue participates in a β-sheet; 3₁₀ (G) and π (I) are tighter and wider helices; T/S are turns/bends; '-' is loop.

  · SS3 is a coarse helix/strand/coil call (letters a/b/c) made by the P-SEA algorithm from inter-Cα distances and dihedrals. It is less detailed than DSSP but needs only Cα positions.

Summarize the fold with a handful of shape descriptors and a per-residue structural alphabet.

  · Radius of gyration (Rg) is the root-mean-square distance of Cα atoms from their centroid — a single number for overall size and compactness. A globular domain of N residues has Rg ≈ 2.2·N^0.38 Å; an extended or disordered chain has a much larger Rg. The Cα contact count is the number of residue pairs whose Cα atoms are within 8 Å and are more than four positions apart in sequence — a standard proxy for tertiary packing density. The bounding box is the smallest axis-aligned box enclosing all Cα atoms.

  · The Foldseek 3Di string encodes local tertiary geometry as a 20-letter alphabet — one character per residue — derived from the relative positions of nearby Cα atoms. Unlike the amino-acid sequence, 3Di is a direct function of the 3D structure, so two proteins with the same fold have similar 3Di strings even at low sequence identity.

  · Solvent-accessible surface area (SASA) is the area in Å² traced out by the centre of a 1.4 Å probe sphere (a water molecule) rolled over the protein's van der Waals surface (Shrake–Rupley / Lee–Richards construction). Buried residues have near-zero SASA; fully exposed residues can exceed 200 Å². The total SASA scales roughly with the number of surface residues.

Ask how reliable the model is.

  · pLDDT (predicted Local Distance Difference Test) is AlphaFold's per-residue confidence score, ranging from 0 to 100. Values above 90 indicate high confidence (typically well-packed cores); 70–90 is confident; 50–70 low confidence; below 50 usually means the region is disordered or the prediction is unreliable there. AlphaFold stores pLDDT in the mmCIF B-factor column.

  · B-factor (Debye–Waller factor) reflects atomic displacement in the crystal lattice. It is an experimental observable (units Å²), not a prediction; low values mean the atom is pinned down, high values mean it moves or is heterogeneous across the crystal.

  · Predicted Aligned Error (PAE) is an AlphaFold confidence matrix: entry (i, j) is the expected error in the position of residue j, in ångströms, when the prediction is superimposed on the true structure at residue i. Low PAE within a block of residues means that block is internally rigid and well-predicted; high PAE between two blocks means their relative placement is uncertain even if each block individually is confident.

Place it in context: what it resembles, what it is annotated as, and how it looks.

  · Nearest PDB neighbors are the top structural matches found by Foldseek when searching this structure against the entire Protein Data Bank. Each hit reports a TM-score (0 to 1; >0.5 almost always implies the same fold) and an E-value. These are *structural* homologs — they may share no detectable sequence similarity.

  · Functional annotations link the protein to curated databases. InterPro entries identify conserved domains and families by matching the sequence against member-database signatures (Pfam, PROSITE, CDD, …). Gene Ontology (GO) terms describe molecular function, biological process, and cellular component in a controlled vocabulary. CATH places the structure in a hierarchical fold classification (Class/Architecture/Topology/Homologous-superfamily). The organism is the source species.

  · Three diagnostic plots accompany the record. The Cα contact map visualizes the tertiary structure as a 2D adjacency matrix (8 Å cutoff, sequence-local contacts suppressed). The Ramachandran plot shows the distribution of backbone (φ, ψ) torsions, with points in the α and β basins reflecting secondary structure content. The PAE plot shows AlphaFold's inter-residue confidence as a color matrix.

  · Six rendered views show the 3D structure from the faces of a cube — i.e. along ±x, ±y, ±z. Rendering representation is drawn randomly per protein from cartoon (secondary-structure ribbons), sticks (backbone bonds), or molecular surface; coloring is either N→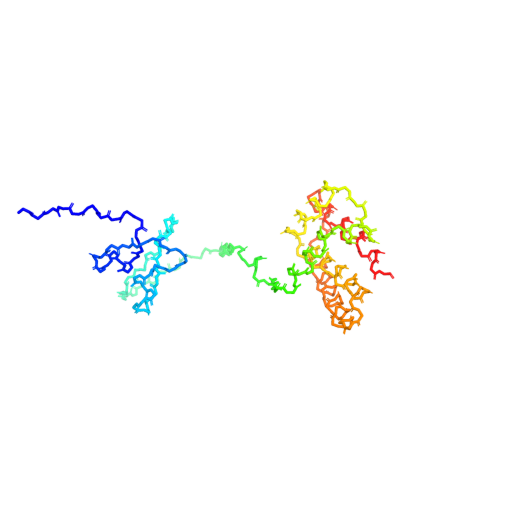C rainbow (blue at the N-terminus through red at the C-terminus) or one color per chain.